Protein AF-M2RSI8-F1 (afdb_monomer_lite)

pLDDT: mean 80.88, std 13.34, range [48.19, 95.88]

Secondary structure (DSSP, 8-state):
----HHHHHHTT--S--HHHHHHHHS---------HHHHTTT--HHHHHHHHHHHHHHHHHHHHHHHHHHHHHHHHHHHH------S---HHHHHHHHHHHHHHHHHHHHHHHHHHHHHHHHHHHHHHHHHHHHHHHHHHHHHHHHHHHTTS-HHHHTTSPTTHHHHHHHHHHHHHHHHHSHHHHHHHHHHHHH-

Organism: NCBI:txid885311

Structure (mmCIF, N/CA/C/O backbone):
data_AF-M2RSI8-F1
#
_entry.id   AF-M2RSI8-F1
#
loop_
_atom_site.group_PDB
_atom_site.id
_atom_site.type_symbol
_atom_site.label_atom_id
_atom_site.label_alt_id
_atom_site.label_comp_id
_atom_site.label_asym_id
_atom_site.label_entity_id
_atom_site.label_seq_id
_atom_site.pdbx_PDB_ins_code
_atom_site.Cartn_x
_atom_site.Cartn_y
_atom_site.Cartn_z
_atom_site.occupancy
_atom_site.B_iso_or_equiv
_atom_site.auth_seq_id
_atom_site.auth_comp_id
_atom_site.auth_asym_id
_atom_site.auth_atom_id
_atom_site.pdbx_PDB_model_num
ATOM 1 N N . MET A 1 1 ? -4.719 25.697 71.611 1.00 48.19 1 MET A N 1
ATOM 2 C CA . MET A 1 1 ? -4.643 25.737 70.139 1.00 48.19 1 MET A CA 1
ATOM 3 C C . MET A 1 1 ? -5.811 24.912 69.646 1.00 48.19 1 MET A C 1
ATOM 5 O O . MET A 1 1 ? -5.763 23.695 69.742 1.00 48.19 1 MET A O 1
ATOM 9 N N . LEU A 1 2 ? -6.920 25.586 69.342 1.00 49.78 2 LEU A N 1
ATOM 10 C CA . LEU A 1 2 ? -8.143 24.957 68.850 1.00 49.78 2 LEU A CA 1
ATOM 11 C C . LEU A 1 2 ? -7.839 24.487 67.427 1.00 49.78 2 LEU A C 1
ATOM 13 O O . LEU A 1 2 ? -7.579 25.324 66.573 1.00 49.78 2 LEU A O 1
ATOM 17 N N . SER A 1 3 ? -7.764 23.174 67.211 1.00 59.78 3 SER A N 1
ATOM 18 C CA . SER A 1 3 ? -7.724 22.608 65.864 1.00 59.78 3 SER A CA 1
ATOM 19 C C . SER A 1 3 ? -9.008 23.021 65.156 1.00 59.78 3 SER A C 1
ATOM 21 O O . SER A 1 3 ? -10.098 22.728 65.659 1.00 59.78 3 SER A O 1
ATOM 23 N N . ASP A 1 4 ? -8.877 23.739 64.045 1.00 62.59 4 ASP A N 1
ATOM 24 C CA . ASP A 1 4 ? -10.021 24.220 63.288 1.00 62.59 4 ASP A CA 1
ATOM 25 C C . ASP A 1 4 ? -10.911 23.029 62.888 1.00 62.59 4 ASP A C 1
ATOM 27 O O . ASP A 1 4 ? -10.408 22.003 62.418 1.00 62.59 4 ASP A O 1
ATOM 31 N N . PRO A 1 5 ? -12.243 23.119 63.062 1.00 61.31 5 PRO A N 1
ATOM 32 C CA . PRO A 1 5 ? -13.160 22.018 62.759 1.00 61.31 5 PRO A CA 1
ATOM 33 C C . PRO A 1 5 ? -13.141 21.602 61.276 1.00 61.31 5 PRO A C 1
ATOM 35 O O . PRO A 1 5 ? -13.665 20.545 60.936 1.00 61.31 5 PRO A O 1
ATOM 38 N N . VAL A 1 6 ? -12.514 22.400 60.406 1.00 62.16 6 VAL A N 1
ATOM 39 C CA . VAL A 1 6 ? -12.340 22.138 58.971 1.00 62.16 6 VAL A CA 1
ATOM 40 C C . VAL A 1 6 ? -11.388 20.961 58.720 1.00 62.16 6 VAL A C 1
ATOM 42 O O . VAL A 1 6 ? -11.680 20.106 57.887 1.00 62.16 6 VAL A O 1
ATOM 45 N N . ASP A 1 7 ? -10.305 20.837 59.492 1.00 58.91 7 ASP A N 1
ATOM 46 C CA . ASP A 1 7 ? -9.288 19.800 59.260 1.00 58.91 7 ASP A CA 1
ATOM 47 C C . ASP A 1 7 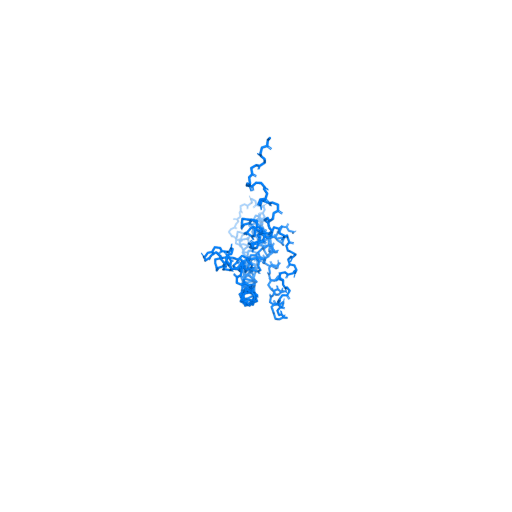? -9.763 18.400 59.658 1.00 58.91 7 ASP A C 1
ATOM 49 O O . ASP A 1 7 ? -9.326 17.401 59.090 1.00 58.91 7 ASP A O 1
ATOM 53 N N . THR A 1 8 ? -10.714 18.312 60.593 1.00 60.38 8 THR A N 1
ATOM 54 C CA . THR A 1 8 ? -11.302 17.027 61.006 1.00 60.38 8 THR A CA 1
ATOM 55 C C . THR A 1 8 ? -12.212 16.445 59.917 1.00 60.38 8 THR A C 1
ATOM 57 O O . THR A 1 8 ? -12.328 15.226 59.804 1.00 60.38 8 THR A O 1
ATOM 60 N N . PHE A 1 9 ? -12.814 17.289 59.070 1.00 59.69 9 PHE A N 1
ATOM 61 C CA . PHE A 1 9 ? -13.648 16.845 57.947 1.00 59.69 9 PHE A CA 1
ATOM 62 C C . PHE A 1 9 ? -12.829 16.283 56.775 1.00 59.69 9 PHE A C 1
ATOM 64 O O . PHE A 1 9 ? -13.294 15.362 56.106 1.00 59.69 9 PHE A O 1
ATOM 71 N N . ASN A 1 10 ? -11.595 16.753 56.566 1.00 60.22 10 ASN A N 1
ATOM 72 C CA . ASN A 1 10 ? -10.728 16.267 55.483 1.00 60.22 10 ASN A CA 1
ATOM 73 C C . ASN A 1 10 ? -10.276 14.807 55.677 1.00 60.22 10 ASN A C 1
ATOM 75 O O . ASN A 1 10 ? -10.077 14.090 54.702 1.00 60.22 10 ASN A O 1
ATOM 79 N N . ILE A 1 11 ? -10.179 14.332 56.923 1.00 60.88 11 ILE A N 1
ATOM 80 C CA . ILE A 1 11 ? -9.786 12.948 57.260 1.00 60.88 11 ILE A CA 1
ATOM 81 C C . ILE A 1 11 ? -10.898 11.933 56.925 1.00 60.88 11 ILE A C 1
ATOM 83 O O . ILE A 1 11 ? -10.629 10.746 56.749 1.00 60.88 11 ILE A O 1
ATOM 87 N N . PHE A 1 12 ? -12.148 12.401 56.826 1.00 59.25 12 PHE A N 1
ATOM 88 C CA . PHE A 1 12 ? -13.321 11.607 56.441 1.00 59.25 12 PHE A CA 1
ATOM 89 C C . PHE A 1 12 ? -13.757 11.841 54.990 1.00 59.25 12 PHE A C 1
ATOM 91 O O . PHE A 1 12 ? -14.767 11.276 54.561 1.00 59.25 12 PHE A O 1
ATOM 98 N N . ASN A 1 13 ? -13.016 12.641 54.216 1.00 59.22 13 ASN A N 1
ATOM 99 C CA . ASN A 1 13 ? -13.319 12.852 52.808 1.00 59.22 13 ASN A CA 1
ATOM 100 C C . ASN A 1 13 ? -12.862 11.633 51.987 1.00 59.22 13 ASN A C 1
ATOM 102 O O . ASN A 1 13 ? -11.781 11.599 51.413 1.00 59.22 13 ASN A O 1
ATOM 106 N N . VAL A 1 14 ? -13.696 10.588 51.984 1.00 63.88 14 VAL A N 1
ATOM 107 C CA . VAL A 1 14 ? -13.529 9.369 51.166 1.00 63.88 14 VAL A CA 1
ATOM 108 C C . VAL A 1 14 ? -13.970 9.617 49.712 1.00 63.88 14 VAL A C 1
ATOM 110 O O . VAL A 1 14 ? -13.838 8.744 48.857 1.00 63.88 14 VAL A O 1
ATOM 113 N N . THR A 1 15 ? -14.498 10.809 49.417 1.00 66.06 15 THR A N 1
ATOM 114 C CA . THR A 1 15 ? -14.857 11.241 48.066 1.00 66.06 15 THR A CA 1
ATOM 115 C C . THR A 1 15 ? -13.579 11.665 47.343 1.00 66.06 15 THR A C 1
ATOM 117 O O . THR A 1 15 ? -12.954 12.633 47.775 1.00 66.06 15 THR A O 1
ATOM 120 N N . PRO A 1 16 ? -13.161 10.966 46.273 1.00 65.25 16 PRO A N 1
ATOM 121 C CA . PRO A 1 16 ? -12.035 11.413 45.463 1.00 65.25 16 PRO A CA 1
ATOM 122 C C . PRO A 1 16 ? -12.341 12.798 44.888 1.00 65.25 16 PRO A C 1
ATOM 124 O O . PRO A 1 16 ? -13.495 13.060 44.527 1.00 65.25 16 PRO A O 1
ATOM 127 N N . ASP A 1 17 ? -11.331 13.663 44.787 1.00 74.12 17 ASP A N 1
ATOM 128 C CA . ASP A 1 17 ? -11.517 14.986 44.195 1.00 74.12 17 ASP A CA 1
ATOM 129 C C . ASP A 1 17 ? -12.060 14.846 42.758 1.00 74.12 17 ASP A C 1
ATOM 131 O O . ASP A 1 17 ? -11.560 14.026 41.973 1.00 74.12 17 ASP A O 1
ATOM 135 N N . PRO A 1 18 ? -13.090 15.623 42.377 1.00 67.81 18 PRO A N 1
ATOM 136 C CA . PRO A 1 18 ? -13.726 15.508 41.065 1.00 67.81 18 PRO A CA 1
ATOM 137 C C . PRO A 1 18 ? -12.741 15.748 39.907 1.00 67.81 18 PRO A C 1
ATOM 139 O O . PRO A 1 18 ? -12.887 15.147 38.839 1.00 67.81 18 PRO A O 1
ATOM 142 N N . ASP A 1 19 ? -11.695 16.543 40.139 1.00 70.62 19 ASP A N 1
ATOM 143 C CA . ASP A 1 19 ? -10.638 16.821 39.163 1.00 70.62 19 ASP A CA 1
ATOM 144 C C . ASP A 1 19 ? -9.701 15.615 38.924 1.00 70.62 19 ASP A C 1
ATOM 146 O O . ASP A 1 19 ? -9.277 15.377 37.786 1.00 70.62 19 ASP A O 1
ATOM 150 N N . GLU A 1 20 ? -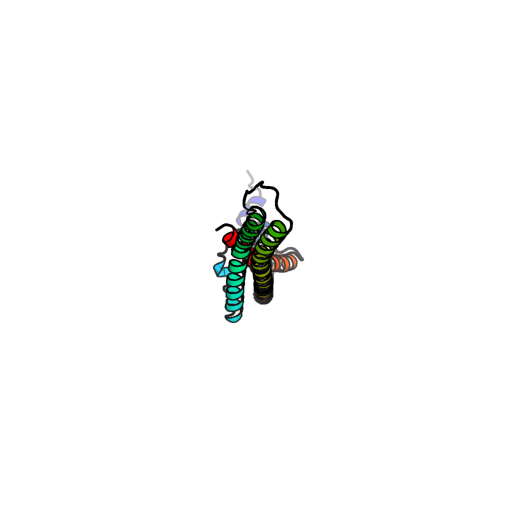9.434 14.791 39.947 1.00 69.94 20 GLU A N 1
ATOM 151 C CA . GLU A 1 20 ? -8.653 13.547 39.809 1.00 69.94 20 GLU A CA 1
ATOM 152 C C . GLU A 1 20 ? -9.442 12.457 39.064 1.00 69.94 20 GLU A C 1
ATOM 154 O O . GLU A 1 20 ? -8.896 11.706 38.249 1.00 69.94 20 GLU A O 1
ATOM 159 N N . LEU A 1 21 ? -10.756 12.378 39.300 1.00 64.75 21 LEU A N 1
ATOM 160 C CA . LEU A 1 21 ? -11.643 11.459 38.576 1.00 64.75 21 LEU A CA 1
ATOM 161 C C . LEU A 1 21 ? -11.771 11.841 37.094 1.00 64.75 21 LEU A C 1
ATOM 163 O O . LEU A 1 21 ? -11.777 10.960 36.230 1.00 64.75 21 LEU A O 1
ATOM 167 N N . SER A 1 22 ? -11.805 13.144 36.810 1.00 63.25 22 SER A N 1
ATOM 168 C CA . SER A 1 22 ? -11.784 13.717 35.459 1.00 63.25 22 SER A CA 1
ATOM 169 C C . SER A 1 22 ? -10.533 13.323 34.680 1.00 63.25 22 SER A C 1
ATOM 171 O O . SER A 1 22 ? -10.627 12.899 33.530 1.00 63.25 22 SER A O 1
ATOM 173 N N . THR A 1 23 ? -9.357 13.374 35.302 1.00 64.50 23 THR A N 1
ATOM 174 C CA . THR A 1 23 ? -8.105 13.000 34.628 1.00 64.50 23 THR A CA 1
ATOM 175 C C . THR A 1 23 ? -7.984 11.495 34.401 1.00 64.50 23 THR A C 1
ATOM 177 O O . THR A 1 23 ? -7.521 11.084 33.341 1.00 64.50 23 THR A O 1
ATOM 180 N N . LYS A 1 24 ? -8.441 10.661 35.343 1.00 64.88 24 LYS A N 1
ATOM 181 C CA . LYS A 1 24 ? -8.347 9.194 35.240 1.00 64.88 24 LYS A CA 1
ATOM 182 C C . LYS A 1 24 ? -9.286 8.579 34.195 1.00 64.88 24 LYS A C 1
ATOM 184 O O . LYS A 1 24 ? -8.953 7.544 33.618 1.00 64.88 24 LYS A O 1
ATOM 189 N N . ASN A 1 25 ? -10.463 9.173 33.989 1.00 67.19 25 ASN A N 1
ATOM 190 C CA . ASN A 1 25 ? -11.506 8.611 33.123 1.00 67.19 25 ASN A CA 1
ATOM 191 C C . ASN A 1 25 ? -11.558 9.229 31.721 1.00 67.19 25 ASN A C 1
ATOM 193 O O . ASN A 1 25 ? -12.222 8.667 30.850 1.00 67.19 25 ASN A O 1
ATOM 197 N N . LYS A 1 26 ? -10.842 10.331 31.466 1.00 65.94 26 LYS A N 1
ATOM 198 C CA . LYS A 1 26 ? -10.669 10.857 30.107 1.00 65.94 26 LYS A CA 1
ATOM 199 C C . LYS A 1 26 ? -9.951 9.844 29.217 1.00 65.94 26 LYS A C 1
ATOM 201 O O . LYS A 1 26 ? -9.053 9.122 29.654 1.00 65.94 26 LYS A O 1
ATOM 206 N N . LEU A 1 27 ? -10.316 9.815 27.935 1.00 65.50 27 LEU A N 1
ATOM 207 C CA . LEU A 1 27 ? -9.516 9.137 26.915 1.00 65.50 27 LEU A CA 1
ATOM 208 C C . LEU A 1 27 ? -8.104 9.731 26.874 1.00 65.50 27 LEU A C 1
ATOM 210 O O . LEU A 1 27 ? -7.878 10.766 26.246 1.00 65.50 27 LEU A O 1
ATOM 214 N N . HIS A 1 28 ? -7.151 9.048 27.505 1.00 62.81 28 HIS A N 1
ATOM 215 C CA . HIS A 1 28 ? -5.739 9.354 27.336 1.00 62.81 28 HIS A CA 1
ATOM 216 C C . HIS A 1 28 ? -5.360 9.220 25.859 1.00 62.81 28 HIS A C 1
ATOM 218 O O . HIS A 1 28 ? -5.618 8.186 25.235 1.00 62.81 28 HIS A O 1
ATOM 224 N N . ASP A 1 29 ? -4.698 10.242 25.315 1.00 62.66 29 ASP A N 1
ATOM 225 C CA . ASP A 1 29 ? -3.875 10.071 24.125 1.00 62.66 29 ASP A CA 1
ATOM 226 C C . ASP A 1 29 ? -2.782 9.065 24.470 1.00 62.66 29 ASP A C 1
ATOM 228 O O . ASP A 1 29 ? -1.778 9.377 25.107 1.00 62.66 29 ASP A O 1
ATOM 232 N N . THR A 1 30 ? -3.012 7.800 24.126 1.00 57.88 30 THR A N 1
ATOM 233 C CA . THR A 1 30 ? -1.971 6.787 24.221 1.00 57.88 30 THR A CA 1
ATOM 234 C C . THR A 1 30 ? -0.888 7.145 23.213 1.00 57.88 30 THR A C 1
ATOM 236 O O . THR A 1 30 ? -1.010 6.811 22.035 1.00 57.88 30 THR A O 1
ATOM 239 N N . GLU A 1 31 ? 0.187 7.780 23.681 1.00 57.50 31 GLU A N 1
ATOM 240 C CA . GLU A 1 31 ? 1.466 7.942 22.972 1.00 57.50 31 GLU A CA 1
ATOM 241 C C . GLU A 1 31 ? 2.196 6.586 22.835 1.00 57.50 31 GLU A C 1
ATOM 243 O O . GLU A 1 31 ? 3.353 6.407 23.208 1.00 57.50 31 GLU A O 1
ATOM 248 N N . GLY A 1 32 ? 1.487 5.567 22.350 1.00 62.34 32 GLY A N 1
ATOM 249 C CA . GLY A 1 32 ? 1.991 4.212 22.190 1.00 62.34 32 GLY A CA 1
ATOM 250 C C . GLY A 1 32 ? 2.247 3.892 20.725 1.00 62.34 32 GLY A C 1
ATOM 251 O O . GLY A 1 32 ? 1.328 3.914 19.908 1.00 62.34 32 GLY A O 1
ATOM 252 N N . ASN A 1 33 ? 3.478 3.505 20.390 1.00 65.62 33 ASN A N 1
ATOM 253 C CA . ASN A 1 33 ? 3.787 2.978 19.064 1.00 65.62 33 ASN A CA 1
ATOM 254 C C . ASN A 1 33 ? 3.074 1.636 18.850 1.00 65.62 33 ASN A C 1
ATOM 256 O O . ASN A 1 33 ? 3.399 0.621 19.472 1.00 65.62 33 ASN A O 1
ATOM 260 N N . VAL A 1 34 ? 2.111 1.6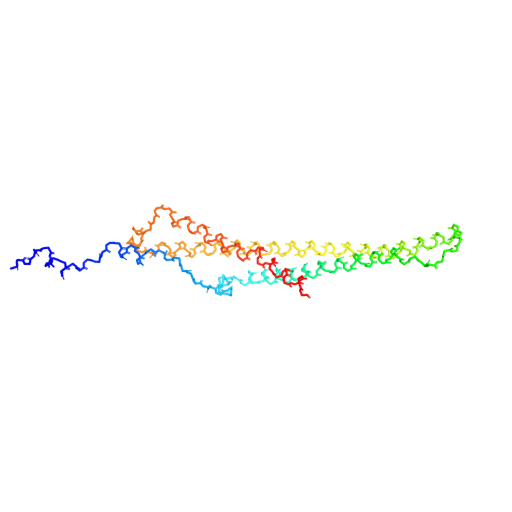13 17.932 1.00 72.31 34 VAL A N 1
ATOM 261 C CA . VAL A 1 34 ? 1.468 0.377 17.480 1.00 72.31 34 VAL A CA 1
ATOM 262 C C . VAL A 1 34 ? 2.271 -0.206 16.323 1.00 72.31 34 VAL A C 1
ATOM 264 O O . VAL A 1 34 ? 2.623 0.488 15.374 1.00 72.31 34 VAL A O 1
ATOM 267 N N . SER A 1 35 ? 2.560 -1.506 16.381 1.00 76.19 35 SER A N 1
ATOM 268 C CA . SER A 1 35 ? 3.215 -2.194 15.264 1.00 76.19 35 SER A CA 1
ATOM 269 C C . SER A 1 35 ? 2.338 -2.130 14.009 1.00 76.19 35 SER A C 1
ATOM 271 O O . SER A 1 35 ? 1.154 -2.465 14.066 1.00 76.19 35 SER A O 1
ATOM 273 N N . VAL A 1 36 ? 2.942 -1.791 12.867 1.00 73.44 36 VAL A N 1
ATOM 274 C CA . VAL A 1 36 ? 2.290 -1.740 11.543 1.00 73.44 36 VAL A CA 1
ATOM 275 C C . VAL A 1 36 ? 1.599 -3.066 11.194 1.00 73.44 36 VAL A C 1
ATOM 277 O O . VAL A 1 36 ? 0.560 -3.083 10.546 1.00 73.44 36 VAL A O 1
ATOM 280 N N . ILE A 1 37 ? 2.106 -4.193 11.697 1.00 72.31 37 ILE A N 1
ATOM 281 C CA . ILE A 1 37 ? 1.521 -5.521 11.464 1.00 72.31 37 ILE A CA 1
ATOM 282 C C . ILE A 1 37 ? 0.179 -5.670 12.196 1.00 72.31 37 ILE A C 1
ATOM 284 O O . ILE A 1 37 ? -0.759 -6.271 11.677 1.00 72.31 37 ILE A O 1
ATOM 288 N N . LYS A 1 38 ? 0.045 -5.076 13.391 1.00 75.94 38 LYS A N 1
ATOM 289 C CA . LYS A 1 38 ? -1.225 -5.073 14.137 1.00 75.94 38 LYS A CA 1
ATOM 290 C C . LYS A 1 38 ? -2.289 -4.217 13.448 1.00 75.94 38 LYS A C 1
ATOM 292 O O . LYS A 1 38 ? -3.473 -4.448 13.679 1.00 75.94 38 LYS A O 1
ATOM 297 N N . LEU A 1 39 ? -1.878 -3.287 12.587 1.00 73.12 39 LEU A N 1
ATOM 298 C CA . LEU A 1 39 ? -2.767 -2.447 11.791 1.00 73.12 39 LEU A CA 1
ATOM 299 C C . LEU A 1 39 ? -3.622 -3.289 10.822 1.00 73.12 39 LEU A C 1
ATOM 301 O O . LEU A 1 39 ? -4.795 -2.984 10.643 1.00 73.12 39 LEU A O 1
ATOM 305 N N . PHE A 1 40 ? -3.076 -4.396 10.300 1.00 72.94 40 PHE A N 1
ATOM 306 C CA . PHE A 1 40 ? -3.755 -5.335 9.391 1.00 72.94 40 PHE A CA 1
ATOM 307 C C . PHE A 1 40 ? -4.451 -6.508 10.103 1.00 72.94 40 PHE A C 1
ATOM 309 O O . PHE A 1 40 ? -4.951 -7.424 9.455 1.00 72.94 40 PHE A O 1
ATOM 316 N N . LYS A 1 41 ? -4.524 -6.509 11.443 1.00 72.94 41 LYS A N 1
ATOM 317 C CA . LYS A 1 41 ? -5.119 -7.617 12.219 1.00 72.94 41 LYS A CA 1
ATOM 318 C C . LYS A 1 41 ? -6.583 -7.897 11.851 1.00 72.94 41 LYS A C 1
ATOM 320 O O . LYS A 1 41 ? -7.052 -9.018 12.027 1.00 72.94 41 LYS A O 1
ATOM 325 N N . TYR A 1 42 ? -7.301 -6.879 11.387 1.00 70.12 42 TYR A N 1
ATOM 326 C CA . TYR A 1 42 ? -8.712 -6.979 11.030 1.00 70.12 42 TYR A CA 1
ATOM 327 C C . TYR A 1 42 ? -8.948 -7.284 9.553 1.00 70.12 42 TYR A C 1
ATOM 329 O O . TYR A 1 42 ? -10.109 -7.303 9.159 1.00 70.12 42 TYR A O 1
ATOM 337 N N . SER A 1 43 ? -7.904 -7.553 8.766 1.00 77.94 43 SER A N 1
ATOM 338 C CA . SER A 1 43 ? -8.039 -7.686 7.319 1.00 77.94 43 SER A CA 1
ATOM 339 C C . SER A 1 43 ? -8.555 -9.049 6.874 1.00 77.94 43 SER A C 1
ATOM 341 O O . SER A 1 43 ? -8.126 -10.085 7.385 1.00 77.94 43 SER A O 1
ATOM 343 N N . ASP A 1 44 ? -9.499 -9.055 5.924 1.00 83.75 44 ASP A N 1
ATOM 344 C CA . ASP A 1 44 ? -9.951 -10.298 5.296 1.00 83.75 44 ASP A CA 1
ATOM 345 C C . ASP A 1 44 ? -8.858 -10.863 4.374 1.00 83.75 44 ASP A C 1
ATOM 347 O O . ASP A 1 44 ? -7.969 -10.156 3.900 1.00 83.75 44 ASP A O 1
ATOM 351 N N . TRP A 1 45 ? -8.963 -12.148 4.030 1.00 83.25 45 TRP A N 1
ATOM 352 C CA . TRP A 1 45 ? -8.047 -12.788 3.078 1.00 83.25 45 TRP A CA 1
ATOM 353 C C . TRP A 1 45 ? -8.025 -12.085 1.706 1.00 83.25 45 TRP A C 1
ATOM 355 O O . TRP A 1 45 ? -6.976 -11.995 1.074 1.00 83.25 45 TRP A O 1
ATOM 365 N N . ILE A 1 46 ? -9.168 -11.541 1.271 1.00 87.88 46 ILE A N 1
ATOM 366 C CA . ILE A 1 46 ? -9.291 -10.746 0.041 1.00 87.88 46 ILE A CA 1
ATOM 367 C C . ILE A 1 46 ? -8.474 -9.460 0.175 1.00 87.88 46 ILE A C 1
ATOM 369 O O . ILE A 1 46 ? -7.704 -9.123 -0.718 1.00 87.88 46 ILE A O 1
ATOM 373 N N . ASP A 1 47 ? -8.598 -8.770 1.306 1.00 90.00 47 ASP A N 1
ATOM 374 C CA . ASP A 1 47 ? -7.902 -7.507 1.550 1.00 90.00 47 ASP A CA 1
ATOM 375 C C . ASP A 1 47 ? -6.385 -7.723 1.585 1.00 90.00 47 ASP A C 1
ATOM 377 O O . ASP A 1 47 ? -5.641 -6.964 0.968 1.00 90.00 47 ASP A O 1
ATOM 381 N N . MET A 1 48 ? -5.928 -8.838 2.160 1.00 87.88 48 MET A N 1
ATOM 382 C CA . MET A 1 48 ? -4.521 -9.245 2.109 1.00 87.88 48 MET A CA 1
ATOM 383 C C . MET A 1 48 ? -4.020 -9.496 0.680 1.00 87.88 48 MET A C 1
ATOM 385 O O . MET A 1 48 ? -2.908 -9.085 0.347 1.00 87.88 48 MET A O 1
ATOM 389 N N . ILE A 1 49 ? -4.822 -10.118 -0.191 1.00 92.31 49 ILE A N 1
ATOM 390 C CA . ILE A 1 49 ? -4.456 -10.295 -1.607 1.00 92.31 49 ILE A CA 1
ATOM 391 C C . ILE A 1 49 ? -4.347 -8.938 -2.307 1.00 92.31 49 ILE A C 1
ATOM 393 O O . ILE A 1 49 ? -3.371 -8.697 -3.018 1.00 92.31 49 ILE A O 1
ATOM 397 N N . LEU A 1 50 ? -5.306 -8.034 -2.089 1.00 92.12 50 LEU A N 1
ATOM 398 C CA . LEU A 1 50 ? -5.253 -6.685 -2.653 1.00 92.12 50 LEU A CA 1
ATOM 399 C C . LEU A 1 50 ? -4.008 -5.920 -2.174 1.00 92.12 50 LEU A C 1
ATOM 401 O O . LEU A 1 50 ? -3.335 -5.274 -2.985 1.00 92.12 50 LEU A O 1
ATOM 405 N N . VAL A 1 51 ? -3.647 -6.027 -0.893 1.00 92.50 51 VAL A N 1
ATOM 406 C CA . VAL A 1 51 ? -2.418 -5.423 -0.355 1.00 92.50 51 VAL A CA 1
ATOM 407 C C . VAL A 1 51 ? -1.182 -5.999 -1.042 1.00 92.50 51 VAL A C 1
ATOM 409 O O . VAL A 1 51 ? -0.335 -5.229 -1.490 1.00 92.50 51 VAL A O 1
ATOM 412 N N . LEU A 1 52 ? -1.088 -7.323 -1.200 1.00 93.12 52 LEU A N 1
ATOM 413 C CA . LEU A 1 52 ? 0.042 -7.962 -1.884 1.00 93.12 52 LEU A CA 1
ATOM 414 C C . LEU A 1 52 ? 0.172 -7.506 -3.342 1.00 93.12 52 LEU A C 1
ATOM 416 O O . LEU A 1 52 ? 1.260 -7.120 -3.770 1.00 93.12 52 LEU A O 1
ATOM 420 N N . VAL A 1 53 ? -0.934 -7.482 -4.092 1.00 94.62 53 VAL A N 1
ATOM 421 C CA . VAL A 1 53 ? -0.958 -6.982 -5.477 1.00 94.62 53 VAL A CA 1
ATOM 422 C C . VAL A 1 53 ? -0.529 -5.514 -5.533 1.00 94.62 53 VAL A C 1
ATOM 424 O O . VAL A 1 53 ? 0.254 -5.126 -6.405 1.00 94.62 53 VAL A O 1
ATOM 427 N N . GLY A 1 54 ? -0.995 -4.701 -4.582 1.00 94.75 54 GLY A N 1
ATOM 428 C CA . GLY A 1 54 ? -0.624 -3.295 -4.463 1.00 94.75 54 GLY A CA 1
ATOM 429 C C . GLY A 1 54 ? 0.867 -3.100 -4.182 1.00 94.75 54 GLY A C 1
ATOM 430 O O . GLY A 1 54 ? 1.498 -2.264 -4.825 1.00 94.75 54 GLY A O 1
ATOM 431 N N . LEU A 1 55 ? 1.446 -3.899 -3.282 1.00 94.19 55 LEU A N 1
ATOM 432 C CA . LEU A 1 55 ? 2.868 -3.852 -2.934 1.00 94.19 55 LEU A CA 1
ATOM 433 C C . LEU A 1 55 ? 3.763 -4.267 -4.103 1.00 94.19 55 LEU A C 1
ATOM 435 O O . LEU A 1 55 ? 4.693 -3.536 -4.437 1.00 94.19 55 LEU A O 1
ATOM 439 N N . ILE A 1 56 ? 3.453 -5.378 -4.775 1.00 94.88 56 ILE A N 1
ATOM 440 C CA . ILE A 1 56 ? 4.200 -5.831 -5.961 1.00 94.88 56 ILE A CA 1
ATOM 441 C C . ILE A 1 56 ? 4.149 -4.762 -7.059 1.00 94.88 56 ILE A C 1
ATOM 443 O O . ILE A 1 56 ? 5.179 -4.404 -7.633 1.00 94.88 56 ILE A O 1
ATOM 447 N N . SER A 1 57 ? 2.962 -4.195 -7.303 1.00 94.31 57 SER A N 1
ATOM 448 C CA . SER A 1 57 ? 2.785 -3.113 -8.278 1.00 94.31 57 SER A CA 1
ATOM 449 C C . SER A 1 57 ? 3.589 -1.863 -7.903 1.00 94.31 57 SER A C 1
ATOM 451 O O . SER A 1 57 ? 4.136 -1.181 -8.767 1.00 94.31 57 SER A O 1
ATOM 453 N N . SER A 1 58 ? 3.693 -1.574 -6.605 1.00 94.62 58 SER A N 1
ATOM 454 C CA . SER A 1 58 ? 4.450 -0.443 -6.078 1.00 94.62 58 SER A CA 1
ATOM 455 C C . SER A 1 58 ? 5.954 -0.574 -6.263 1.00 94.62 58 SER A C 1
ATOM 457 O O . SER A 1 58 ? 6.600 0.389 -6.672 1.00 94.62 58 SER A O 1
ATOM 459 N N . LEU A 1 59 ? 6.502 -1.759 -5.994 1.00 94.88 59 LEU A N 1
ATOM 460 C CA . LEU A 1 59 ? 7.919 -2.049 -6.208 1.00 94.88 59 LEU A CA 1
ATOM 461 C C . LEU A 1 59 ? 8.266 -1.954 -7.697 1.00 94.88 59 LEU A C 1
ATOM 463 O O . LEU A 1 59 ? 9.194 -1.245 -8.075 1.00 94.88 59 LEU A O 1
ATOM 467 N N . GLY A 1 60 ? 7.453 -2.569 -8.563 1.00 92.62 60 GLY A N 1
ATOM 468 C CA . GLY A 1 60 ? 7.662 -2.487 -10.009 1.00 92.62 60 GLY A CA 1
ATOM 469 C C . GLY A 1 60 ? 7.615 -1.050 -10.545 1.00 92.62 60 GLY A C 1
ATOM 470 O O . GLY A 1 60 ? 8.394 -0.695 -11.425 1.00 92.62 60 GLY A O 1
ATOM 471 N N . ASN A 1 61 ? 6.747 -0.193 -9.992 1.00 93.94 61 ASN A N 1
ATOM 472 C CA . ASN A 1 61 ? 6.695 1.220 -10.373 1.00 93.94 61 ASN A CA 1
ATOM 473 C C . ASN A 1 61 ? 7.891 2.029 -9.834 1.00 93.94 61 ASN A C 1
ATOM 475 O O . ASN A 1 61 ? 8.295 2.998 -10.468 1.00 93.94 61 ASN A O 1
ATOM 479 N N . GLY A 1 62 ? 8.467 1.629 -8.694 1.00 93.69 62 GLY A N 1
ATOM 480 C CA . GLY A 1 62 ? 9.667 2.246 -8.121 1.00 93.69 62 GLY A CA 1
ATOM 481 C C . GLY A 1 62 ? 10.894 2.062 -9.011 1.00 93.69 62 GLY A C 1
ATOM 482 O O . GLY A 1 62 ? 11.512 3.050 -9.396 1.00 93.69 62 GLY A O 1
ATOM 483 N N . VAL A 1 63 ? 11.169 0.821 -9.433 1.00 93.12 63 VAL A N 1
ATOM 484 C CA . VAL A 1 63 ? 12.290 0.481 -10.341 1.00 93.12 63 VAL A CA 1
ATOM 485 C C . VAL A 1 63 ? 12.121 1.095 -11.736 1.00 93.12 63 VAL A C 1
ATOM 487 O O . VAL A 1 63 ? 13.092 1.360 -12.444 1.00 93.12 63 VAL A O 1
ATOM 490 N N . MET A 1 64 ? 10.882 1.363 -12.147 1.00 90.88 64 MET A N 1
ATOM 491 C CA . MET A 1 64 ? 10.594 1.961 -13.448 1.00 90.88 64 MET A CA 1
ATOM 492 C C . MET A 1 64 ? 11.219 3.354 -13.625 1.00 90.88 64 MET A C 1
ATOM 494 O O . MET A 1 64 ? 11.646 3.699 -14.725 1.00 90.88 64 MET A O 1
ATOM 498 N N . GLN A 1 65 ? 11.275 4.158 -12.558 1.00 88.94 65 GLN A N 1
ATOM 499 C CA . GLN A 1 65 ? 11.786 5.534 -12.600 1.00 88.94 65 GLN A CA 1
ATOM 500 C C . GLN A 1 65 ? 13.274 5.611 -13.009 1.00 88.94 65 GLN A C 1
ATOM 502 O O . GLN A 1 65 ? 13.573 6.280 -14.003 1.00 88.94 65 GLN A O 1
ATOM 507 N N . PRO A 1 66 ? 14.219 4.913 -12.343 1.00 92.25 66 PRO A N 1
ATOM 508 C CA . PRO A 1 66 ? 15.619 4.895 -12.772 1.00 92.25 66 PRO A CA 1
ATOM 509 C C . PRO A 1 66 ? 15.810 4.219 -14.137 1.00 92.25 66 PRO A C 1
ATOM 511 O O . PRO A 1 66 ? 16.653 4.646 -14.925 1.00 92.25 66 PRO A O 1
ATOM 514 N N . LEU A 1 67 ? 14.998 3.212 -14.473 1.00 90.44 67 LEU A N 1
ATOM 515 C CA . LEU A 1 67 ? 15.070 2.555 -15.778 1.00 90.44 67 LEU A CA 1
ATOM 516 C C . LEU A 1 67 ? 14.729 3.511 -16.932 1.00 90.44 67 LEU A C 1
ATOM 518 O O . LEU A 1 67 ? 15.395 3.495 -17.967 1.00 90.44 67 LEU A O 1
ATOM 522 N N . MET A 1 68 ? 13.735 4.384 -16.746 1.00 88.00 68 MET A N 1
ATOM 523 C CA . MET A 1 68 ? 13.419 5.433 -17.721 1.00 88.00 68 MET A CA 1
ATOM 524 C C . MET A 1 68 ? 14.570 6.424 -17.901 1.00 88.00 68 MET A C 1
ATOM 526 O O . MET A 1 68 ? 14.833 6.858 -19.023 1.00 88.00 68 MET A O 1
ATOM 530 N N . MET A 1 69 ? 15.289 6.745 -16.824 1.00 91.25 69 MET A N 1
ATOM 531 C CA . MET A 1 69 ? 16.478 7.594 -16.894 1.00 91.25 69 MET A CA 1
ATOM 532 C C . MET A 1 69 ? 17.608 6.937 -17.704 1.00 91.25 69 MET A C 1
ATOM 534 O O . MET A 1 69 ? 18.238 7.617 -18.512 1.00 91.25 69 MET A O 1
ATOM 538 N N . LEU A 1 70 ? 17.818 5.622 -17.571 1.00 90.19 70 LEU A N 1
ATOM 539 C CA . LEU A 1 70 ? 18.789 4.880 -18.390 1.00 90.19 70 LEU A CA 1
ATOM 540 C C . LEU A 1 70 ? 18.413 4.872 -19.876 1.00 90.19 70 LEU A C 1
ATOM 542 O O . LEU A 1 70 ? 19.262 5.149 -20.718 1.00 90.19 70 LEU A O 1
ATOM 546 N N . LEU A 1 71 ? 17.137 4.636 -20.203 1.00 88.19 71 LEU A N 1
ATOM 547 C CA . LEU A 1 71 ? 16.661 4.684 -21.591 1.00 88.19 71 LEU A CA 1
ATOM 548 C C . LEU A 1 71 ? 16.840 6.072 -22.213 1.00 88.19 71 LEU A C 1
ATOM 550 O O . LEU A 1 71 ? 17.131 6.181 -23.402 1.00 88.19 71 LEU A O 1
ATOM 554 N N . MET A 1 72 ? 16.674 7.135 -21.421 1.00 85.88 72 MET A N 1
ATOM 555 C CA . MET A 1 72 ? 16.990 8.489 -21.875 1.00 85.88 72 MET A CA 1
ATOM 556 C C . MET A 1 72 ? 18.488 8.677 -22.127 1.00 85.88 72 MET A C 1
ATOM 558 O O . MET A 1 72 ? 18.860 9.310 -23.112 1.00 85.88 72 MET A O 1
ATOM 562 N N . GLY A 1 73 ? 19.347 8.087 -21.294 1.00 88.06 73 GLY A N 1
ATOM 563 C CA . GLY A 1 73 ? 20.790 8.043 -21.537 1.00 88.06 73 GLY A CA 1
ATOM 564 C C . GLY A 1 73 ? 21.136 7.358 -22.861 1.00 88.06 73 GLY A C 1
ATOM 565 O O . GLY A 1 73 ? 21.878 7.919 -23.665 1.00 88.06 73 GLY A O 1
ATOM 566 N N . ASP A 1 74 ? 20.538 6.196 -23.135 1.00 86.00 74 ASP A N 1
ATOM 567 C CA . ASP A 1 74 ? 20.713 5.474 -24.402 1.00 86.00 74 ASP A CA 1
ATOM 568 C C . ASP A 1 74 ? 20.221 6.293 -25.601 1.00 86.00 74 ASP A C 1
ATOM 570 O O . ASP A 1 74 ? 20.873 6.322 -26.649 1.00 86.00 74 ASP A O 1
ATOM 574 N N . LEU A 1 75 ? 19.096 7.001 -25.441 1.00 84.31 75 LEU A N 1
ATOM 575 C CA . LEU A 1 75 ? 18.570 7.890 -26.471 1.00 84.31 75 LEU A CA 1
ATOM 576 C C . LEU A 1 75 ? 19.574 9.004 -26.793 1.00 84.31 75 LEU A C 1
ATOM 578 O O . LEU A 1 75 ? 19.903 9.202 -27.958 1.00 84.31 75 LEU A O 1
ATOM 582 N N . VAL A 1 76 ? 20.112 9.686 -25.780 1.00 85.94 76 VAL A N 1
ATOM 583 C CA . VAL A 1 76 ? 21.131 10.733 -25.960 1.00 85.94 76 VAL A CA 1
ATOM 584 C C . VAL A 1 76 ? 22.401 10.167 -26.603 1.00 85.94 76 VAL A C 1
ATOM 586 O O . VAL A 1 76 ? 22.919 10.753 -27.553 1.00 85.94 76 VAL A O 1
ATOM 589 N N . ASN A 1 77 ? 22.867 8.996 -26.164 1.00 83.06 77 ASN A N 1
ATOM 590 C CA . ASN A 1 77 ? 24.047 8.346 -26.737 1.00 83.06 77 ASN A CA 1
ATOM 591 C C . ASN A 1 77 ? 23.863 8.006 -28.223 1.00 83.06 77 ASN A C 1
ATOM 593 O O . ASN A 1 77 ? 24.810 8.146 -28.994 1.00 83.06 77 ASN A O 1
ATOM 597 N N . SER A 1 78 ? 22.650 7.631 -28.648 1.00 77.81 78 SER A N 1
ATOM 598 C CA . SER A 1 78 ? 22.348 7.363 -30.063 1.00 77.81 78 SER A CA 1
ATOM 599 C C . SER A 1 78 ? 22.455 8.602 -30.963 1.00 77.81 78 SER A C 1
ATOM 601 O O . SER A 1 78 ? 22.724 8.462 -32.152 1.00 77.81 78 SER A O 1
ATOM 603 N N . TYR A 1 79 ? 22.311 9.807 -30.399 1.00 72.50 79 TYR A N 1
ATOM 604 C CA . TYR A 1 79 ? 22.550 11.066 -31.110 1.00 72.50 79 TYR A CA 1
ATOM 605 C C . TYR A 1 79 ? 24.032 11.462 -31.130 1.00 72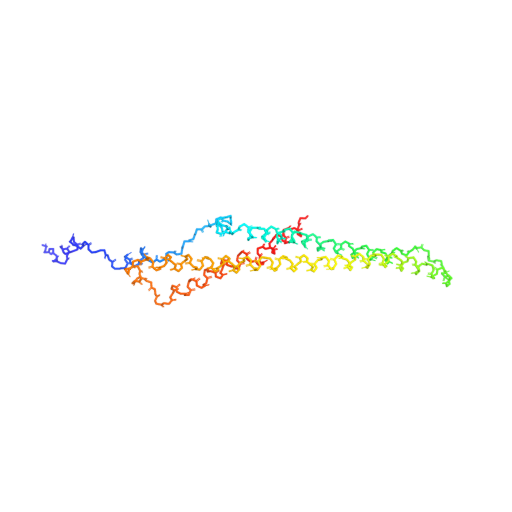.50 79 TYR A C 1
ATOM 607 O O . TYR A 1 79 ? 24.499 12.046 -32.106 1.00 72.50 79 TYR A O 1
ATOM 615 N N . ILE A 1 80 ? 24.777 11.154 -30.061 1.00 72.81 80 ILE A N 1
ATOM 616 C CA . ILE A 1 80 ? 26.202 11.505 -29.930 1.00 72.81 80 ILE A CA 1
ATOM 617 C C . ILE A 1 80 ? 27.090 10.566 -30.759 1.00 72.81 80 ILE A C 1
ATOM 619 O O . ILE A 1 80 ? 28.137 10.993 -31.242 1.00 72.81 80 ILE A O 1
ATOM 623 N N . TYR A 1 81 ? 26.672 9.315 -30.979 1.00 60.28 81 TYR A N 1
ATOM 624 C CA . TYR A 1 81 ? 27.369 8.349 -31.837 1.00 60.28 81 TYR A CA 1
ATOM 625 C C . TYR A 1 81 ? 27.151 8.648 -33.333 1.00 60.28 81 TYR A C 1
ATOM 627 O O . TYR A 1 81 ? 26.693 7.812 -34.106 1.00 60.28 81 TYR A O 1
ATOM 635 N N . THR A 1 82 ? 27.487 9.866 -33.753 1.00 59.16 82 THR A N 1
ATOM 636 C CA . THR A 1 82 ? 27.797 10.163 -35.153 1.00 59.16 82 THR A CA 1
ATOM 637 C C . THR A 1 82 ? 29.287 9.859 -35.336 1.00 59.16 82 THR A C 1
ATOM 639 O O . THR A 1 82 ? 30.095 10.447 -34.613 1.00 59.16 82 THR A O 1
ATOM 642 N N . PRO A 1 83 ? 29.688 8.922 -36.218 1.00 53.22 83 PRO A N 1
ATOM 643 C CA . PRO A 1 83 ? 31.095 8.624 -36.453 1.00 53.22 83 PRO A CA 1
ATOM 644 C C . PRO A 1 83 ? 31.841 9.909 -36.806 1.00 53.22 83 PRO A C 1
ATOM 646 O O . PRO A 1 83 ? 31.440 10.639 -37.711 1.00 53.22 83 PRO A O 1
ATOM 649 N N . GLY A 1 84 ? 32.898 10.193 -36.049 1.00 54.50 84 GLY A N 1
ATOM 650 C CA . GLY A 1 84 ? 33.774 11.334 -36.260 1.00 54.50 84 GLY A CA 1
ATOM 651 C C . GLY A 1 84 ? 34.606 11.168 -37.521 1.00 54.50 84 GLY A C 1
ATOM 652 O O . GLY A 1 84 ? 35.790 10.872 -37.425 1.00 54.50 84 GLY A O 1
ATOM 653 N N . ASP A 1 85 ? 33.997 11.405 -38.675 1.00 50.53 85 ASP A N 1
ATOM 654 C CA . ASP A 1 85 ? 34.732 11.743 -39.881 1.00 50.53 85 ASP A CA 1
ATOM 655 C C . ASP A 1 85 ? 34.254 13.111 -40.355 1.00 50.53 85 ASP A C 1
ATOM 657 O O . ASP A 1 85 ? 33.240 13.285 -41.023 1.00 50.53 85 ASP A O 1
ATOM 661 N N . ASN A 1 86 ? 35.024 14.122 -39.957 1.00 51.91 86 ASN A N 1
ATOM 662 C CA . ASN A 1 86 ? 34.902 15.508 -40.401 1.00 51.91 86 ASN A CA 1
ATOM 663 C C . ASN A 1 86 ? 35.384 15.652 -41.860 1.00 51.91 86 ASN A C 1
ATOM 665 O O . ASN A 1 86 ? 36.007 16.649 -42.228 1.00 51.91 86 ASN A O 1
ATOM 669 N N . THR A 1 87 ? 35.176 14.626 -42.679 1.00 54.28 87 THR A N 1
ATOM 670 C CA . THR A 1 87 ? 35.497 14.602 -44.096 1.00 54.28 87 THR A CA 1
ATOM 671 C C . THR A 1 87 ? 34.209 14.938 -44.823 1.00 54.28 87 THR A C 1
ATOM 673 O O . THR A 1 87 ? 33.191 14.297 -44.612 1.00 54.28 87 THR A O 1
ATOM 676 N N . ILE A 1 88 ? 34.246 16.036 -45.581 1.00 56.81 88 ILE A N 1
ATOM 677 C CA . ILE A 1 88 ? 33.178 16.597 -46.423 1.00 56.81 88 ILE A CA 1
ATOM 678 C C . ILE A 1 88 ? 32.157 15.509 -46.807 1.00 56.81 88 ILE A C 1
ATOM 680 O O . ILE A 1 88 ? 32.420 14.695 -47.690 1.00 56.81 88 ILE A O 1
ATOM 684 N N . ILE A 1 89 ? 31.041 15.454 -46.071 1.00 57.03 89 ILE A N 1
ATOM 685 C CA . ILE A 1 89 ? 30.066 14.367 -46.172 1.00 57.03 89 ILE A CA 1
ATOM 686 C C . ILE A 1 89 ? 29.217 14.640 -47.409 1.00 57.03 89 ILE A C 1
ATOM 688 O O . ILE A 1 89 ? 28.407 15.567 -47.427 1.00 57.03 89 ILE A O 1
ATOM 692 N N . ASP A 1 90 ? 29.445 13.840 -48.445 1.00 59.88 90 ASP A N 1
ATOM 693 C CA . ASP A 1 90 ? 28.586 13.759 -49.620 1.00 59.88 90 ASP A CA 1
ATOM 694 C C . ASP A 1 90 ? 27.139 13.457 -49.184 1.00 59.88 90 ASP A C 1
ATOM 696 O O . ASP A 1 90 ? 26.914 12.754 -48.192 1.00 59.88 90 ASP A O 1
ATOM 700 N N . GLU A 1 91 ? 26.144 13.993 -49.894 1.00 61.88 91 GLU A N 1
ATOM 701 C CA . GLU A 1 91 ? 24.721 13.921 -49.504 1.00 61.88 91 GLU A CA 1
ATOM 702 C C . GLU A 1 91 ? 24.255 12.468 -49.243 1.00 61.88 91 GLU A C 1
ATOM 704 O O . GLU A 1 91 ? 23.443 12.211 -48.350 1.00 61.88 91 GLU A O 1
ATOM 709 N N . GLU A 1 92 ? 24.865 11.503 -49.935 1.00 58.25 92 GLU A N 1
ATOM 710 C CA . GLU A 1 92 ? 24.634 10.061 -49.806 1.00 58.25 92 GLU A CA 1
ATOM 711 C C . GLU A 1 92 ? 25.111 9.468 -48.461 1.00 58.25 92 GLU A C 1
ATOM 713 O O . GLU A 1 92 ? 24.399 8.679 -47.833 1.00 58.25 92 GLU A O 1
ATOM 718 N N . VAL A 1 93 ? 26.273 9.891 -47.952 1.00 59.75 93 VAL A N 1
ATOM 719 C CA . VAL A 1 93 ? 26.799 9.439 -46.648 1.00 59.75 93 VAL A CA 1
ATOM 720 C C . VAL A 1 93 ? 25.986 10.055 -45.506 1.00 59.75 93 VAL A C 1
ATOM 722 O O . VAL A 1 93 ? 25.719 9.399 -44.496 1.00 59.75 93 VAL A O 1
ATOM 725 N N . ASN A 1 94 ? 25.507 11.286 -45.697 1.00 62.44 94 ASN A N 1
ATOM 726 C CA . ASN A 1 94 ? 24.633 11.962 -44.743 1.00 62.44 94 ASN A CA 1
ATOM 727 C C . ASN A 1 94 ? 23.289 11.224 -44.609 1.00 62.44 94 ASN A C 1
ATOM 729 O O . ASN A 1 94 ? 22.791 11.023 -43.501 1.00 62.44 94 ASN A O 1
ATOM 733 N N . HIS A 1 95 ? 22.736 10.736 -45.724 1.00 63.38 95 HIS A N 1
ATOM 734 C CA . HIS A 1 95 ? 21.532 9.903 -45.727 1.00 63.38 95 HIS A CA 1
ATOM 735 C C . HIS A 1 95 ? 21.717 8.585 -44.960 1.00 63.38 95 HIS A C 1
ATOM 737 O O . HIS A 1 95 ? 20.855 8.227 -44.156 1.00 63.38 95 HIS A O 1
ATOM 743 N N . MET A 1 96 ? 22.851 7.902 -45.132 1.00 61.50 96 MET A N 1
ATOM 744 C CA . MET A 1 96 ? 23.122 6.621 -44.468 1.00 61.50 96 MET A CA 1
ATOM 745 C C . MET A 1 96 ? 23.313 6.767 -42.946 1.00 61.50 96 MET A C 1
ATOM 747 O O . MET A 1 96 ? 22.792 5.962 -42.169 1.00 61.50 96 MET A O 1
ATOM 751 N N . ILE A 1 97 ? 23.992 7.830 -42.497 1.00 63.12 97 ILE A N 1
ATOM 752 C CA . ILE A 1 97 ? 24.141 8.161 -41.068 1.00 63.12 97 ILE A CA 1
ATOM 753 C C . ILE A 1 97 ? 22.776 8.496 -40.456 1.00 63.12 97 ILE A C 1
ATOM 755 O O . ILE A 1 97 ? 22.422 7.990 -39.388 1.00 63.12 97 ILE A O 1
ATOM 759 N N . VAL A 1 98 ? 21.976 9.307 -41.151 1.00 67.25 98 VAL A N 1
ATOM 760 C CA . VAL A 1 98 ? 20.630 9.682 -40.705 1.00 67.25 98 VAL A CA 1
ATOM 761 C C . VAL A 1 98 ? 19.712 8.458 -40.614 1.00 67.25 98 VAL A C 1
ATOM 763 O O . VAL A 1 98 ? 18.913 8.374 -39.682 1.00 67.25 98 VAL A O 1
ATOM 766 N N . GLU A 1 99 ? 19.814 7.493 -41.528 1.00 67.56 99 GLU A N 1
ATOM 767 C CA . GLU A 1 99 ? 19.042 6.245 -41.471 1.00 67.56 99 GLU A CA 1
ATOM 768 C C . GLU A 1 99 ? 19.460 5.334 -40.305 1.00 67.56 99 GLU A C 1
ATOM 770 O O . GLU A 1 99 ? 18.589 4.847 -39.578 1.00 67.56 99 GLU A O 1
ATOM 775 N N . GLY A 1 100 ? 20.762 5.180 -40.043 1.00 65.94 100 GLY A N 1
ATOM 776 C CA . GLY A 1 100 ? 21.261 4.391 -38.907 1.00 65.94 100 GLY A CA 1
ATOM 777 C C . GLY A 1 100 ? 20.880 4.974 -37.538 1.00 65.94 100 GLY A C 1
ATOM 778 O O . GLY A 1 100 ? 20.486 4.241 -36.619 1.00 65.94 100 GLY A O 1
ATOM 779 N N . VAL A 1 101 ? 20.918 6.305 -37.406 1.00 69.88 101 VAL A N 1
ATOM 780 C CA . VAL A 1 101 ? 20.448 7.013 -36.202 1.00 69.88 101 VAL A CA 1
ATOM 781 C C . VAL A 1 101 ? 18.931 6.871 -36.055 1.00 69.88 101 VAL A C 1
ATOM 783 O O . VAL A 1 101 ? 18.450 6.555 -34.966 1.00 69.88 101 VAL A O 1
ATOM 786 N N . LYS A 1 102 ? 18.161 7.019 -37.144 1.00 73.56 102 LYS A N 1
ATOM 787 C CA . LYS A 1 102 ? 16.698 6.829 -37.132 1.00 73.56 102 LYS A CA 1
ATOM 788 C C . LYS A 1 102 ? 16.299 5.437 -36.645 1.00 73.56 102 LYS A C 1
ATOM 790 O O . LYS A 1 102 ? 15.379 5.329 -35.834 1.00 73.56 102 LYS A O 1
ATOM 795 N N . GLU A 1 103 ? 16.972 4.380 -37.100 1.00 76.81 103 GLU A N 1
ATOM 796 C CA . GLU A 1 103 ? 16.644 3.011 -36.687 1.00 76.81 103 GLU A CA 1
ATOM 797 C C . GLU A 1 103 ? 16.931 2.777 -35.194 1.00 76.81 103 GLU A C 1
ATOM 799 O O . GLU A 1 103 ? 16.116 2.185 -34.476 1.00 76.81 103 GLU A O 1
ATOM 804 N N . SER A 1 104 ? 18.064 3.289 -34.708 1.00 75.81 104 SER A N 1
ATOM 805 C CA . SER A 1 104 ? 18.475 3.180 -33.304 1.00 75.81 104 SER A CA 1
ATOM 806 C C . SER A 1 104 ? 17.529 3.945 -32.374 1.00 75.81 104 SER A C 1
ATOM 808 O O . SER A 1 104 ? 17.049 3.392 -31.381 1.00 75.81 104 SER A O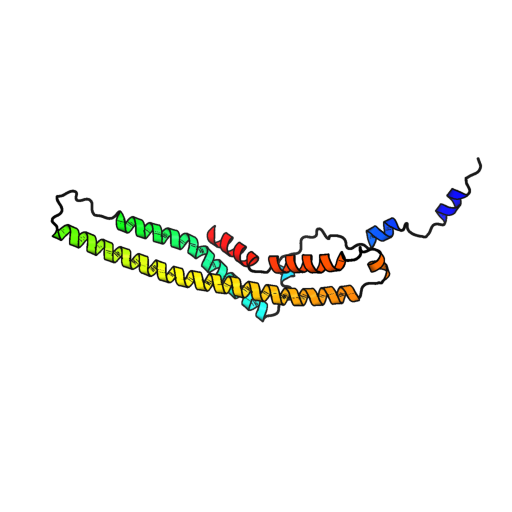 1
ATOM 810 N N . VAL A 1 105 ? 17.172 5.177 -32.745 1.00 82.50 105 VAL A N 1
ATOM 811 C CA . VAL A 1 105 ? 16.210 6.015 -32.016 1.00 82.50 105 VAL A CA 1
ATOM 812 C C . VAL A 1 105 ? 14.829 5.362 -31.986 1.00 82.50 105 VAL A C 1
ATOM 814 O O . VAL A 1 105 ? 14.220 5.269 -30.920 1.00 82.50 105 VAL A O 1
ATOM 817 N N . ASN A 1 106 ? 14.339 4.842 -33.117 1.00 86.25 106 ASN A N 1
ATOM 818 C CA . ASN A 1 106 ? 13.021 4.208 -33.179 1.00 86.25 106 ASN A CA 1
ATOM 819 C C . ASN A 1 106 ? 12.917 3.006 -32.222 1.00 86.25 106 ASN A C 1
ATOM 821 O O . ASN A 1 106 ? 11.920 2.854 -31.515 1.00 86.25 106 ASN A O 1
ATOM 825 N N . LYS A 1 107 ? 13.974 2.186 -32.116 1.00 85.19 107 LYS A N 1
ATOM 826 C CA . LYS A 1 107 ? 14.022 1.062 -31.162 1.00 85.19 107 LYS A CA 1
ATOM 827 C C . LYS A 1 107 ? 13.946 1.529 -29.704 1.00 85.19 107 LYS A C 1
ATOM 829 O O . LYS A 1 107 ? 13.257 0.892 -28.905 1.00 85.19 107 LYS A O 1
ATOM 834 N N . VAL A 1 108 ? 14.628 2.618 -29.342 1.00 85.75 108 VAL A N 1
ATOM 835 C CA . VAL A 1 108 ? 14.599 3.172 -27.974 1.00 85.75 108 VAL A CA 1
ATOM 836 C C . VAL A 1 108 ? 13.235 3.791 -27.655 1.00 85.75 108 VAL A C 1
ATOM 838 O O . VAL A 1 108 ? 12.670 3.514 -26.597 1.00 85.75 108 VAL A O 1
ATOM 841 N N . VAL A 1 109 ? 12.653 4.545 -28.590 1.00 88.31 109 VAL A N 1
ATOM 842 C CA . VAL A 1 109 ? 11.333 5.176 -28.424 1.00 88.31 109 VAL A CA 1
ATOM 843 C C . VAL A 1 109 ? 10.234 4.129 -28.233 1.00 88.31 109 VAL A C 1
ATOM 845 O O . VAL A 1 109 ? 9.418 4.255 -27.320 1.00 88.31 109 VAL A O 1
ATOM 848 N N . VAL A 1 110 ? 10.233 3.048 -29.021 1.00 89.62 110 VAL A N 1
ATOM 849 C CA . VAL A 1 110 ? 9.260 1.955 -28.852 1.00 89.62 110 VAL A CA 1
ATOM 850 C C . VAL A 1 110 ? 9.373 1.321 -27.460 1.00 89.62 110 VAL A C 1
ATOM 852 O O . VAL A 1 110 ? 8.353 1.086 -26.810 1.00 89.62 110 VAL A O 1
ATOM 855 N N . LYS A 1 111 ? 10.595 1.105 -26.948 1.00 88.94 111 LYS A N 1
ATOM 856 C CA . LYS A 1 111 ? 10.800 0.613 -25.573 1.00 88.94 111 LYS A CA 1
ATOM 857 C C . LYS A 1 111 ? 10.216 1.577 -24.536 1.00 88.94 111 LYS A C 1
ATOM 859 O O . LYS A 1 111 ? 9.505 1.124 -23.641 1.00 88.94 111 LYS A O 1
ATOM 864 N N . MET A 1 112 ? 10.449 2.885 -24.672 1.00 89.06 112 MET A N 1
ATOM 865 C CA . MET A 1 112 ? 9.889 3.897 -23.764 1.00 89.06 112 MET A CA 1
ATOM 866 C C . MET A 1 112 ? 8.358 3.864 -23.725 1.00 89.06 112 MET A C 1
ATOM 868 O O . MET A 1 112 ? 7.773 3.949 -22.646 1.00 89.06 112 MET A O 1
ATOM 872 N N . VAL A 1 113 ? 7.697 3.679 -24.872 1.00 92.31 113 VAL A N 1
ATOM 873 C CA . VAL A 1 113 ? 6.231 3.566 -24.930 1.00 92.31 113 VAL A CA 1
ATOM 874 C C . VAL A 1 113 ? 5.741 2.341 -24.154 1.00 92.31 113 VAL A C 1
ATOM 876 O O . VAL A 1 113 ? 4.831 2.469 -23.333 1.00 92.31 113 VAL A O 1
ATOM 879 N N . TYR A 1 114 ? 6.366 1.173 -24.341 1.00 92.12 114 TYR A N 1
ATOM 880 C CA . TYR A 1 114 ? 6.004 -0.036 -23.592 1.00 92.12 114 TYR A CA 1
ATOM 881 C C . TYR A 1 114 ? 6.169 0.148 -22.081 1.00 92.12 114 TYR A C 1
ATOM 883 O O . TYR A 1 114 ? 5.245 -0.148 -21.322 1.00 92.12 114 TYR A O 1
ATOM 891 N N . PHE A 1 115 ? 7.304 0.690 -21.636 1.00 91.56 115 PHE A N 1
ATOM 892 C CA . PHE A 1 115 ? 7.528 0.973 -20.219 1.00 91.56 115 PHE A CA 1
ATOM 893 C C . PHE A 1 115 ? 6.543 2.015 -19.670 1.00 91.56 115 PHE A C 1
ATOM 895 O O . PHE A 1 115 ? 6.065 1.865 -18.546 1.00 91.56 115 PHE A O 1
ATOM 902 N N . GLY A 1 116 ? 6.160 3.015 -20.470 1.00 91.75 116 GLY A N 1
ATOM 903 C CA . GLY A 1 116 ? 5.145 4.006 -20.117 1.00 91.75 116 GLY A CA 1
ATOM 904 C C . GLY A 1 116 ? 3.786 3.363 -19.834 1.00 91.75 116 GLY A C 1
ATOM 905 O O . GLY A 1 116 ? 3.220 3.563 -18.757 1.00 91.75 116 GLY A O 1
ATOM 906 N N . VAL A 1 117 ? 3.302 2.515 -20.745 1.00 94.75 117 VAL A N 1
ATOM 907 C CA . VAL A 1 117 ? 2.029 1.791 -20.578 1.00 94.75 117 VAL A CA 1
ATOM 908 C C . VAL A 1 117 ? 2.073 0.872 -19.356 1.00 94.75 117 VAL A C 1
ATOM 910 O O . VAL A 1 117 ? 1.149 0.885 -18.543 1.00 94.75 117 VAL A O 1
ATOM 913 N N . ILE A 1 118 ? 3.166 0.123 -19.180 1.00 93.81 118 ILE A N 1
ATOM 914 C CA . ILE A 1 118 ? 3.369 -0.746 -18.014 1.00 93.81 118 ILE A CA 1
ATOM 915 C C . ILE A 1 118 ? 3.317 0.091 -16.728 1.00 93.81 118 ILE A C 1
ATOM 917 O O . ILE A 1 118 ? 2.553 -0.218 -15.816 1.00 93.81 118 ILE A O 1
ATOM 921 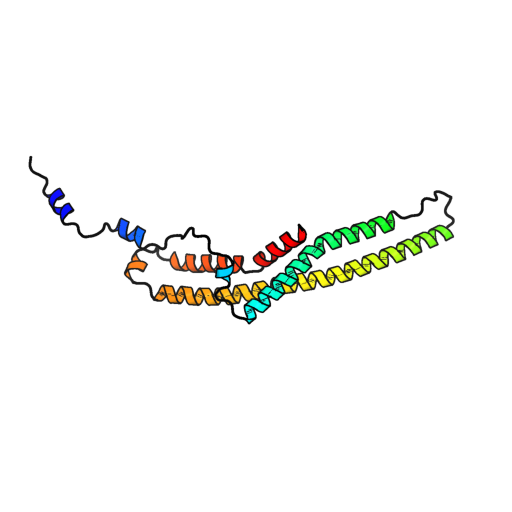N N . SER A 1 119 ? 4.047 1.206 -16.666 1.00 93.19 119 SER A N 1
ATOM 922 C CA . SER A 1 119 ? 4.074 2.079 -15.489 1.00 93.19 119 SER A CA 1
ATOM 923 C C . SER A 1 119 ? 2.696 2.646 -15.132 1.00 93.19 119 SER A C 1
ATOM 925 O O . SER A 1 119 ? 2.338 2.696 -13.953 1.00 93.19 119 SER A O 1
ATOM 927 N N . MET A 1 120 ? 1.888 2.999 -16.135 1.00 94.44 120 MET A N 1
ATOM 928 C CA . MET A 1 120 ? 0.522 3.475 -15.938 1.00 94.44 120 MET A CA 1
ATOM 929 C C . MET A 1 120 ? -0.348 2.388 -15.299 1.00 94.44 120 MET A C 1
ATOM 931 O O . MET A 1 120 ? -1.032 2.652 -14.308 1.00 94.44 120 MET A O 1
ATOM 935 N N . VAL A 1 121 ? -0.271 1.156 -15.811 1.00 95.88 121 VAL A N 1
ATOM 936 C CA . VAL A 1 121 ? -1.033 0.016 -15.282 1.00 95.88 121 VAL A CA 1
ATOM 937 C C . VAL A 1 121 ? -0.616 -0.312 -13.847 1.00 95.88 121 VAL A C 1
ATOM 939 O O . VAL A 1 121 ? -1.486 -0.433 -12.984 1.00 95.88 121 VAL A O 1
ATOM 942 N N . LEU A 1 122 ? 0.687 -0.393 -13.546 1.00 94.56 122 LEU A N 1
ATOM 943 C CA . LEU A 1 122 ? 1.150 -0.665 -12.177 1.00 94.56 122 LEU A CA 1
ATOM 944 C C . LEU A 1 122 ? 0.749 0.451 -11.202 1.00 94.56 122 LEU A C 1
ATOM 946 O O . LEU A 1 122 ? 0.311 0.163 -10.089 1.00 94.56 122 LEU A O 1
ATOM 950 N N . SER A 1 123 ? 0.874 1.723 -11.597 1.00 94.19 123 SER A N 1
ATOM 951 C CA . SER A 1 123 ? 0.511 2.851 -10.728 1.00 94.19 123 SER A CA 1
ATOM 952 C C . SER A 1 123 ? -0.991 2.878 -10.430 1.00 94.19 123 SER A C 1
ATOM 954 O O . SER A 1 123 ? -1.401 3.110 -9.285 1.00 94.19 123 SER A O 1
ATOM 956 N N . PHE A 1 124 ? -1.813 2.572 -11.440 1.00 95.06 124 PHE A N 1
ATOM 957 C CA . PHE A 1 124 ? -3.256 2.447 -11.283 1.00 95.06 124 PHE A CA 1
ATOM 958 C C . PHE A 1 124 ? -3.620 1.288 -10.352 1.00 95.06 124 PHE A C 1
ATOM 960 O O . PHE A 1 124 ? -4.329 1.507 -9.370 1.00 95.06 124 PHE A O 1
ATOM 967 N N . LEU A 1 125 ? -3.082 0.086 -10.593 1.00 94.44 125 LEU A N 1
ATOM 968 C CA . LEU A 1 125 ? -3.326 -1.092 -9.753 1.00 94.44 125 LEU A CA 1
ATOM 969 C C . LEU A 1 125 ? -2.906 -0.853 -8.301 1.00 94.44 125 LEU A C 1
ATOM 971 O O . LEU A 1 125 ? -3.682 -1.135 -7.390 1.00 94.44 125 LEU A O 1
ATOM 975 N N . ARG A 1 126 ? -1.723 -0.269 -8.074 1.00 94.50 126 ARG A N 1
ATOM 976 C CA . ARG A 1 126 ? -1.243 0.108 -6.737 1.00 94.50 126 ARG A CA 1
ATOM 977 C C . ARG A 1 126 ? -2.235 1.026 -6.025 1.00 94.50 126 ARG A C 1
ATOM 979 O O . ARG A 1 126 ? -2.644 0.737 -4.902 1.00 94.50 126 ARG A O 1
ATOM 986 N N . THR A 1 127 ? -2.598 2.138 -6.665 1.00 94.31 127 THR A N 1
ATOM 987 C CA . THR A 1 127 ? -3.443 3.175 -6.054 1.00 94.31 127 THR A CA 1
ATOM 988 C C . THR A 1 127 ? -4.849 2.654 -5.799 1.00 94.31 127 THR A C 1
ATOM 990 O O . THR A 1 127 ? -5.370 2.816 -4.699 1.00 94.31 127 THR A O 1
ATOM 993 N N . PHE A 1 128 ? -5.441 1.987 -6.789 1.00 94.94 128 PHE A N 1
ATOM 994 C CA . PHE A 1 128 ? -6.781 1.428 -6.693 1.00 94.94 128 PHE A CA 1
ATOM 995 C C . PHE A 1 128 ? -6.865 0.357 -5.604 1.00 94.94 128 PHE A C 1
ATOM 997 O O . PHE A 1 128 ? -7.731 0.431 -4.735 1.00 94.94 128 PHE A O 1
ATOM 1004 N N . SER A 1 129 ? -5.931 -0.598 -5.602 1.00 93.62 129 SER A N 1
ATOM 1005 C CA . SER A 1 129 ? -5.958 -1.725 -4.670 1.00 93.62 129 SER A CA 1
ATOM 1006 C C . SER A 1 129 ? -5.849 -1.269 -3.211 1.00 93.62 129 SER A C 1
ATOM 1008 O O . SER A 1 129 ? -6.688 -1.617 -2.379 1.00 93.62 129 SER A O 1
ATOM 1010 N N . LEU A 1 130 ? -4.871 -0.407 -2.907 1.00 93.69 130 LEU A N 1
ATOM 1011 C CA . LEU A 1 130 ? -4.670 0.111 -1.550 1.00 93.69 130 LEU A CA 1
ATOM 1012 C C . LEU A 1 130 ? -5.782 1.069 -1.108 1.00 93.69 130 LEU A C 1
ATOM 1014 O O . LEU A 1 130 ? -6.120 1.111 0.074 1.00 93.69 130 LEU A O 1
ATOM 1018 N N . PHE A 1 131 ? -6.378 1.820 -2.039 1.00 94.69 131 PHE A N 1
ATOM 1019 C CA . PHE A 1 131 ? -7.525 2.672 -1.732 1.00 94.69 131 PHE A CA 1
ATOM 1020 C C . PHE A 1 131 ? -8.758 1.849 -1.348 1.00 94.69 131 PHE A C 1
ATOM 1022 O O . PHE A 1 131 ? -9.417 2.149 -0.356 1.00 94.69 131 PHE A O 1
ATOM 1029 N N . VAL A 1 132 ? -9.066 0.787 -2.096 1.00 93.88 132 VAL A N 1
ATOM 1030 C CA . VAL A 1 132 ? -10.208 -0.085 -1.783 1.00 93.88 132 VAL A CA 1
ATOM 1031 C C . VAL A 1 132 ? -10.029 -0.740 -0.412 1.00 93.88 132 VAL A C 1
ATOM 1033 O O . VAL A 1 132 ? -10.967 -0.741 0.389 1.00 93.88 132 VAL A O 1
ATOM 1036 N N . VAL A 1 133 ? -8.827 -1.240 -0.113 1.00 92.81 133 VAL A N 1
ATOM 1037 C CA . VAL A 1 133 ? -8.517 -1.845 1.192 1.00 92.81 133 VAL A CA 1
ATOM 1038 C C . VAL A 1 133 ? -8.698 -0.837 2.326 1.00 92.81 133 VAL A C 1
ATOM 1040 O O . VAL A 1 133 ? -9.398 -1.137 3.292 1.00 92.81 133 VAL A O 1
ATOM 1043 N N . SER A 1 134 ? -8.162 0.384 2.207 1.00 92.38 134 SER A N 1
ATOM 1044 C CA . SER A 1 134 ? -8.280 1.377 3.284 1.00 92.38 134 SER A CA 1
ATOM 1045 C C . SER A 1 134 ? -9.730 1.777 3.575 1.00 92.38 134 SER A C 1
ATOM 1047 O O . SER A 1 134 ? -10.101 1.983 4.734 1.00 92.38 134 SER A O 1
ATOM 1049 N N . GLN A 1 135 ? -10.592 1.823 2.556 1.00 92.56 135 GLN A N 1
ATOM 1050 C CA . GLN A 1 135 ? -12.018 2.079 2.762 1.00 92.56 135 GLN A CA 1
ATOM 1051 C C . GLN A 1 135 ? -12.711 0.929 3.501 1.00 92.56 135 GLN A C 1
ATOM 1053 O O . GLN A 1 135 ? -13.450 1.172 4.461 1.00 92.56 135 GLN A O 1
ATOM 1058 N N . ARG A 1 136 ? -12.452 -0.323 3.102 1.00 91.62 136 ARG A N 1
ATOM 1059 C CA . ARG A 1 136 ? -13.056 -1.508 3.734 1.00 91.62 136 ARG A CA 1
ATOM 1060 C C . ARG A 1 136 ? -12.632 -1.655 5.194 1.00 91.62 136 ARG A C 1
ATOM 1062 O O . ARG A 1 136 ? -13.498 -1.795 6.063 1.00 91.62 136 ARG A O 1
ATOM 1069 N N . GLU A 1 137 ? -11.336 -1.539 5.467 1.00 89.88 137 GLU A N 1
ATOM 1070 C CA . GLU A 1 137 ? -10.796 -1.581 6.828 1.00 89.88 137 GLU A CA 1
ATOM 1071 C C . GLU A 1 137 ? -11.336 -0.432 7.679 1.00 89.88 137 GLU A C 1
ATOM 1073 O O . GLU A 1 137 ? -11.792 -0.647 8.802 1.00 89.88 137 GLU A O 1
ATOM 1078 N N . GLY A 1 138 ? -11.384 0.789 7.137 1.00 91.25 138 GLY A N 1
ATOM 1079 C CA . GLY A 1 138 ? -11.887 1.943 7.880 1.00 91.25 138 GLY A CA 1
ATOM 1080 C C . GLY A 1 138 ? -13.352 1.802 8.302 1.00 91.25 138 GLY A C 1
ATOM 1081 O O . GLY A 1 138 ? -13.696 2.136 9.435 1.00 91.25 138 GLY A O 1
ATOM 1082 N N . ILE A 1 139 ? -14.220 1.238 7.451 1.00 91.44 139 ILE A N 1
ATOM 1083 C CA . ILE A 1 139 ? -15.620 0.954 7.818 1.00 91.44 139 ILE A CA 1
ATOM 1084 C C . ILE A 1 139 ? -15.690 -0.100 8.930 1.00 91.44 139 ILE A C 1
ATOM 1086 O O . ILE A 1 139 ? -16.496 0.027 9.857 1.00 91.44 139 ILE A O 1
ATOM 1090 N N . ARG A 1 140 ? -14.854 -1.142 8.859 1.00 90.31 140 ARG A N 1
ATOM 1091 C CA . ARG A 1 140 ? -14.798 -2.206 9.869 1.00 90.31 140 ARG A CA 1
ATOM 1092 C C . ARG A 1 140 ? -14.336 -1.660 11.218 1.00 90.31 140 ARG A C 1
ATOM 1094 O O . ARG A 1 140 ? -15.037 -1.850 12.213 1.00 90.31 140 ARG A O 1
ATOM 1101 N N . VAL A 1 141 ? -13.232 -0.917 11.240 1.00 90.25 141 VAL A N 1
ATOM 1102 C CA . VAL A 1 141 ? -12.713 -0.253 12.443 1.00 90.25 141 VAL A CA 1
ATOM 1103 C C . VAL A 1 141 ? -13.746 0.717 13.010 1.00 90.25 141 VAL A C 1
ATOM 1105 O O . VAL A 1 141 ? -14.007 0.670 14.209 1.00 90.25 141 VAL A O 1
ATOM 1108 N N . ARG A 1 142 ? -14.431 1.506 12.168 1.00 91.56 142 ARG A N 1
ATOM 1109 C CA . ARG A 1 142 ? -15.519 2.396 12.608 1.00 91.56 142 ARG A CA 1
ATOM 1110 C C . ARG A 1 142 ? -16.623 1.648 13.351 1.00 91.56 142 ARG A C 1
ATOM 1112 O O . ARG A 1 142 ? -17.068 2.106 14.399 1.00 91.56 142 ARG A O 1
ATOM 1119 N N . ARG A 1 143 ? -17.064 0.497 12.831 1.00 91.62 143 ARG A N 1
ATOM 1120 C CA . ARG A 1 143 ? -18.103 -0.325 13.477 1.00 91.62 143 ARG A CA 1
ATOM 1121 C C . ARG A 1 143 ? -17.639 -0.876 14.821 1.00 91.62 143 ARG A C 1
ATOM 1123 O O . ARG A 1 143 ? -18.411 -0.841 15.775 1.00 91.62 143 ARG A O 1
ATOM 1130 N N . LEU A 1 144 ? -16.406 -1.382 14.902 1.00 90.25 144 LEU A N 1
ATOM 1131 C CA . LEU A 1 144 ? -15.852 -1.891 16.160 1.00 90.25 144 LEU A CA 1
ATOM 1132 C C . LEU A 1 144 ? -15.704 -0.769 17.188 1.00 90.25 144 LEU A C 1
ATOM 1134 O O . LEU A 1 144 ? -16.115 -0.951 18.329 1.00 90.25 144 LEU A O 1
ATOM 1138 N N . TYR A 1 145 ? -15.191 0.389 16.771 1.00 89.50 145 TYR A N 1
ATOM 1139 C CA . TYR A 1 145 ? -15.045 1.555 17.636 1.00 89.50 145 TYR A CA 1
ATOM 1140 C C . TYR A 1 145 ? -16.405 1.990 18.187 1.00 89.50 145 TYR A C 1
ATOM 1142 O O . TYR A 1 145 ? -16.573 2.079 19.397 1.00 89.50 145 TYR A O 1
ATOM 1150 N N . PHE A 1 146 ? -17.405 2.185 17.320 1.00 91.19 146 PHE A N 1
ATOM 1151 C CA . PHE A 1 146 ? -18.741 2.609 17.746 1.00 91.19 146 PHE A CA 1
ATOM 1152 C C . PHE A 1 146 ? -19.405 1.579 18.671 1.00 91.19 146 PHE A C 1
ATOM 1154 O O . PHE A 1 146 ? -20.047 1.938 19.652 1.00 91.19 146 PHE A O 1
ATOM 1161 N N . LYS A 1 147 ? -19.202 0.281 18.409 1.00 92.38 147 LYS A N 1
ATOM 1162 C CA . LYS A 1 147 ? -19.688 -0.797 19.279 1.00 92.38 147 LYS A CA 1
ATOM 1163 C C . LYS A 1 147 ? -19.034 -0.775 20.662 1.00 92.38 147 LYS A C 1
ATOM 1165 O O . LYS A 1 147 ? -19.727 -1.030 21.642 1.00 92.38 147 LYS A O 1
ATOM 1170 N N . SER A 1 148 ? -17.726 -0.532 20.738 1.00 88.44 148 SER A N 1
ATOM 1171 C CA . SER A 1 148 ? -17.019 -0.391 22.015 1.00 88.44 148 SER A CA 1
ATOM 1172 C C . SER A 1 148 ? -17.479 0.855 22.756 1.00 88.44 148 SER A C 1
ATOM 1174 O O . SER A 1 148 ? -17.716 0.787 23.954 1.00 88.44 148 SER A O 1
ATOM 1176 N N . LEU A 1 149 ? -17.696 1.951 22.029 1.00 88.50 149 LEU A N 1
ATOM 1177 C CA . LEU A 1 149 ? -18.148 3.199 22.612 1.00 88.50 149 LEU A CA 1
ATOM 1178 C C . LEU A 1 149 ? -19.507 3.043 23.302 1.00 88.50 149 LEU A C 1
ATOM 1180 O O . LEU A 1 149 ? -19.638 3.329 24.484 1.00 88.50 149 LEU A O 1
ATOM 1184 N N . LEU A 1 150 ? -20.496 2.463 22.618 1.00 89.44 150 LEU A N 1
ATOM 1185 C CA . LEU A 1 150 ? -21.832 2.225 23.182 1.00 89.44 150 LEU A CA 1
ATOM 1186 C C . LEU A 1 150 ? -21.856 1.307 24.422 1.00 89.44 150 LEU A C 1
ATOM 1188 O O . LEU A 1 150 ? -22.898 1.189 25.058 1.00 89.44 150 LEU A O 1
ATOM 1192 N N . ARG A 1 151 ? -20.755 0.616 24.741 1.00 89.44 151 ARG A N 1
ATOM 1193 C CA . ARG A 1 151 ? -20.629 -0.266 25.915 1.00 89.44 151 ARG A CA 1
ATOM 1194 C C . ARG A 1 151 ? -19.972 0.410 27.119 1.00 89.44 151 ARG A C 1
ATOM 1196 O O . ARG A 1 151 ? -19.804 -0.249 28.139 1.00 89.44 151 ARG A O 1
ATOM 1203 N N . GLN A 1 152 ? -19.572 1.666 26.978 1.00 88.06 152 GLN A N 1
ATOM 1204 C CA . GLN A 1 152 ? -18.912 2.438 28.018 1.00 88.06 152 GLN A CA 1
ATOM 1205 C C . GLN A 1 152 ? -19.932 2.947 29.055 1.00 88.06 152 GLN A C 1
ATOM 1207 O O . GLN A 1 152 ? -21.084 3.219 28.711 1.00 88.06 152 GLN A O 1
ATOM 1212 N N . ASP A 1 153 ? -19.515 3.080 30.315 1.00 87.19 153 ASP A N 1
ATOM 1213 C CA . ASP A 1 153 ? -20.390 3.512 31.412 1.00 87.19 153 ASP A CA 1
ATOM 1214 C C . ASP A 1 153 ? -20.773 4.998 31.313 1.00 87.19 153 ASP A C 1
ATOM 1216 O O . ASP A 1 153 ? -19.981 5.823 30.856 1.00 87.19 153 ASP A O 1
ATOM 1220 N N . ALA A 1 154 ? -21.963 5.365 31.809 1.00 83.19 154 ALA A N 1
ATOM 1221 C CA . ALA A 1 154 ? -22.452 6.753 31.814 1.00 83.19 154 ALA A CA 1
ATOM 1222 C C . ALA A 1 154 ? -21.467 7.723 32.492 1.00 83.19 154 ALA A C 1
ATOM 1224 O O . ALA A 1 154 ? -21.191 8.795 31.967 1.00 83.19 154 ALA A O 1
ATOM 1225 N N . THR A 1 155 ? -20.845 7.285 33.589 1.00 84.75 155 THR A N 1
ATOM 1226 C CA . THR A 1 155 ? -19.833 8.054 34.321 1.00 84.75 155 THR A CA 1
ATOM 1227 C C . THR A 1 155 ? -18.609 8.391 33.469 1.00 84.75 155 THR A C 1
ATOM 1229 O O . THR A 1 155 ? -18.014 9.436 33.669 1.00 84.75 155 THR A O 1
ATOM 1232 N N . TRP A 1 156 ? -18.227 7.556 32.497 1.00 83.50 156 TRP A N 1
ATOM 1233 C CA . TRP A 1 156 ? -17.122 7.870 31.585 1.00 83.50 156 TRP A CA 1
ATOM 1234 C C . TRP A 1 156 ? -17.493 8.985 30.600 1.00 83.50 156 TRP A C 1
ATOM 1236 O O . TRP A 1 156 ? -16.654 9.819 30.268 1.00 83.50 156 TRP A O 1
ATOM 1246 N N . TYR A 1 157 ? -18.756 9.028 30.165 1.00 83.69 157 TYR A N 1
ATOM 1247 C CA . TYR A 1 157 ? -19.245 10.067 29.260 1.00 83.69 157 TYR A CA 1
ATOM 1248 C C . TYR A 1 157 ? -19.297 11.444 29.920 1.00 83.69 157 TYR A C 1
ATOM 1250 O O . TYR A 1 157 ? -19.032 12.430 29.239 1.00 83.69 157 TYR A O 1
ATOM 1258 N N . ASP A 1 158 ? -19.568 11.508 31.227 1.00 85.12 158 ASP A N 1
ATOM 1259 C CA . ASP A 1 158 ? -19.599 12.766 31.987 1.00 85.12 158 ASP A CA 1
ATOM 1260 C C . ASP A 1 158 ? -18.233 13.481 32.014 1.00 85.12 158 ASP A C 1
ATOM 1262 O O . ASP A 1 158 ? -18.169 14.692 32.219 1.00 85.12 158 ASP A O 1
ATOM 1266 N N . PHE A 1 159 ? -17.136 12.753 31.771 1.00 83.06 159 PHE A N 1
ATOM 1267 C CA . PHE A 1 159 ? -15.777 13.304 31.740 1.00 83.06 159 PHE A CA 1
ATOM 1268 C C . PHE A 1 159 ? -15.291 13.720 30.343 1.00 83.06 159 PHE A C 1
ATOM 1270 O O . PHE A 1 159 ? -14.206 14.299 30.231 1.00 83.06 159 PHE A O 1
ATOM 1277 N N . GLN A 1 160 ? -16.056 13.436 29.285 1.00 82.38 160 GLN A N 1
ATOM 1278 C CA . GLN A 1 160 ? -15.678 13.740 27.905 1.00 82.38 160 GLN A CA 1
ATOM 1279 C C . GLN A 1 160 ? -16.382 15.013 27.415 1.00 82.38 160 GLN A C 1
ATOM 1281 O O . GLN A 1 160 ? -17.569 15.215 27.674 1.00 82.38 160 GLN A O 1
ATOM 1286 N N . GLU A 1 161 ? -15.683 15.878 26.673 1.00 83.31 161 GLU A N 1
ATOM 1287 C CA . GLU A 1 161 ? -16.319 17.091 26.158 1.00 83.31 161 GLU A CA 1
ATOM 1288 C C . GLU A 1 161 ? -17.374 16.766 25.089 1.00 83.31 161 GLU A C 1
ATOM 1290 O O . GLU A 1 161 ? -17.224 15.873 24.245 1.00 83.31 161 GLU A O 1
ATOM 1295 N N . SER A 1 162 ? -18.467 17.533 25.103 1.00 80.06 162 SER A N 1
ATOM 1296 C CA . SER A 1 162 ? -19.555 17.378 24.137 1.00 80.06 162 SER A CA 1
ATOM 1297 C C . SER A 1 162 ? -19.042 17.569 22.706 1.00 80.06 162 SER A C 1
ATOM 1299 O O . SER A 1 162 ? -18.593 18.645 22.329 1.00 80.06 162 SER A O 1
ATOM 1301 N N . GLY A 1 163 ? -19.134 16.518 21.888 1.00 83.88 163 GLY A N 1
ATOM 1302 C CA . GLY A 1 163 ? -18.706 16.529 20.483 1.00 83.88 163 GLY A CA 1
ATOM 1303 C C . GLY A 1 163 ? -17.242 16.142 20.239 1.00 83.88 163 GLY A C 1
ATOM 1304 O O . GLY A 1 163 ? -16.923 15.735 19.118 1.00 83.88 163 GLY A O 1
ATOM 1305 N N . GLU A 1 164 ? -16.386 16.157 21.266 1.00 84.94 164 GLU A N 1
ATOM 1306 C CA . GLU A 1 164 ? -14.976 15.741 21.178 1.00 84.94 164 GLU A CA 1
ATOM 1307 C C . GLU A 1 164 ? -14.866 14.294 20.691 1.00 84.94 164 GLU A C 1
ATOM 1309 O O . GLU A 1 164 ? -14.132 13.978 19.758 1.00 84.94 164 GLU A O 1
ATOM 1314 N N . LEU A 1 165 ? -15.687 13.416 21.260 1.00 84.44 165 LEU A N 1
ATOM 1315 C CA . LEU A 1 165 ? -15.707 11.995 20.950 1.00 84.44 165 LEU A CA 1
ATOM 1316 C C . LEU A 1 165 ? -16.026 11.702 19.475 1.00 84.44 165 LEU A C 1
ATOM 1318 O O . LEU A 1 165 ? -15.362 10.891 18.828 1.00 84.44 165 LEU A O 1
ATOM 1322 N N . THR A 1 166 ? -17.025 12.387 18.917 1.00 87.38 166 THR A N 1
ATOM 1323 C CA . THR A 1 166 ? -17.415 12.231 17.508 1.00 87.38 166 THR A CA 1
ATOM 1324 C C . THR A 1 166 ? -16.320 12.751 16.578 1.00 87.38 166 THR A C 1
ATOM 1326 O O . THR A 1 166 ? -16.007 12.106 15.572 1.00 87.38 166 THR A O 1
ATOM 1329 N N . ALA A 1 167 ? -15.710 13.890 16.922 1.00 89.50 167 ALA A N 1
ATOM 1330 C CA . ALA A 1 167 ? -14.600 14.463 16.168 1.00 89.50 167 ALA A CA 1
ATOM 1331 C C . ALA A 1 167 ? -13.362 13.551 16.199 1.00 89.50 167 ALA A C 1
ATOM 1333 O O . ALA A 1 167 ? -12.744 13.308 15.157 1.00 89.50 167 ALA A O 1
ATOM 1334 N N . ARG A 1 168 ? -13.048 12.981 17.366 1.00 86.81 168 ARG A N 1
ATOM 1335 C CA . ARG A 1 168 ? -11.930 12.059 17.578 1.00 86.81 168 ARG A CA 1
ATOM 1336 C C . ARG A 1 168 ? -12.100 10.774 16.780 1.00 86.81 168 ARG A C 1
ATOM 1338 O O . ARG A 1 168 ? -11.211 10.410 16.022 1.00 86.81 168 ARG A O 1
ATOM 1345 N N . ILE A 1 169 ? -13.283 10.161 16.819 1.00 88.81 169 ILE A N 1
ATOM 1346 C CA . ILE A 1 169 ? -13.606 8.985 15.996 1.00 88.81 169 ILE A CA 1
ATOM 1347 C C . ILE A 1 169 ? -13.394 9.272 14.511 1.00 88.81 169 ILE A C 1
ATOM 1349 O O . ILE A 1 169 ? -12.781 8.475 13.800 1.00 88.81 169 ILE A O 1
ATOM 1353 N N . ALA A 1 170 ? -13.914 10.396 14.016 1.00 89.56 170 ALA A N 1
ATOM 1354 C CA . ALA A 1 170 ? -13.772 10.749 12.609 1.00 89.56 170 ALA A CA 1
ATOM 1355 C C . ALA A 1 170 ? -12.299 10.947 12.218 1.00 89.56 170 ALA A C 1
ATOM 1357 O O . ALA A 1 170 ? -11.878 10.464 11.165 1.00 89.56 170 ALA A O 1
ATOM 1358 N N . THR A 1 171 ? -11.528 11.613 13.079 1.00 91.69 171 THR A N 1
ATOM 1359 C CA . THR A 1 171 ? -10.117 11.944 12.849 1.00 91.69 171 THR A CA 1
ATOM 1360 C C . THR A 1 171 ? -9.218 10.713 12.941 1.00 91.69 171 THR A C 1
ATOM 1362 O O . THR A 1 171 ? -8.466 10.450 12.005 1.00 91.69 171 THR A O 1
ATOM 1365 N N . ASP A 1 172 ? -9.347 9.901 13.990 1.00 89.56 172 ASP A N 1
ATOM 1366 C CA . ASP A 1 172 ? -8.532 8.701 14.210 1.00 89.56 172 ASP A CA 1
ATOM 1367 C C . ASP A 1 172 ? -8.740 7.673 13.096 1.00 89.56 172 ASP A C 1
ATOM 1369 O O . ASP A 1 172 ? -7.783 7.110 12.563 1.00 89.56 172 ASP A O 1
ATOM 1373 N N . ILE A 1 173 ? -9.995 7.472 12.677 1.00 90.62 173 ILE A N 1
ATOM 1374 C CA . ILE A 1 173 ? -10.313 6.573 11.562 1.00 90.62 173 ILE A CA 1
ATOM 1375 C C . ILE A 1 173 ? -9.724 7.113 10.263 1.00 90.62 173 ILE A C 1
ATOM 1377 O O . ILE A 1 173 ? -9.170 6.339 9.487 1.00 90.62 173 ILE A O 1
ATOM 1381 N N . LYS A 1 174 ? -9.814 8.423 10.015 1.00 91.19 174 LYS A N 1
ATOM 1382 C CA . LYS A 1 174 ? -9.230 9.029 8.816 1.00 91.19 174 LYS A CA 1
ATOM 1383 C C . LYS A 1 174 ? -7.708 8.876 8.801 1.00 91.19 174 LYS A C 1
ATOM 1385 O O . LYS A 1 174 ? -7.163 8.459 7.786 1.00 91.19 174 LYS A O 1
ATOM 1390 N N . ASN A 1 175 ? -7.036 9.138 9.920 1.00 89.81 175 ASN A N 1
ATOM 1391 C CA . ASN A 1 175 ? -5.589 8.960 10.055 1.00 89.81 175 ASN A CA 1
ATOM 1392 C C . ASN A 1 175 ? -5.180 7.498 9.824 1.00 89.81 175 ASN A C 1
ATOM 1394 O O . ASN A 1 175 ? -4.213 7.223 9.114 1.00 89.81 175 ASN A O 1
ATOM 1398 N N . TYR A 1 176 ? -5.959 6.552 10.350 1.00 89.38 176 TYR A N 1
ATOM 1399 C CA . TYR A 1 176 ? -5.772 5.123 10.106 1.00 89.38 176 TYR A CA 1
ATOM 1400 C C . TYR A 1 176 ? -5.946 4.753 8.620 1.00 89.38 176 TYR A C 1
ATOM 1402 O O . TYR A 1 176 ? -5.105 4.055 8.050 1.00 89.38 176 TYR A O 1
ATOM 1410 N N . GLN A 1 177 ? -6.999 5.254 7.963 1.00 91.00 177 GLN A N 1
ATOM 1411 C CA . GLN A 1 177 ? -7.242 5.029 6.531 1.00 91.00 177 GLN A CA 1
ATOM 1412 C C . GLN A 1 177 ? -6.135 5.620 5.655 1.00 91.00 177 GLN A C 1
ATOM 1414 O O . GLN A 1 177 ? -5.708 4.986 4.689 1.00 91.00 177 GLN A O 1
ATOM 1419 N N . ASP A 1 178 ? -5.649 6.810 5.998 1.00 90.12 178 ASP A N 1
ATOM 1420 C CA . ASP A 1 178 ? -4.537 7.458 5.311 1.00 90.12 178 ASP A CA 1
ATOM 1421 C C . ASP A 1 178 ? -3.233 6.662 5.461 1.00 90.12 178 ASP A C 1
ATOM 1423 O O . ASP A 1 178 ? -2.460 6.579 4.505 1.00 90.12 178 ASP A O 1
ATOM 1427 N N . GLY A 1 179 ? -3.009 6.052 6.629 1.00 88.31 179 GLY A N 1
ATOM 1428 C CA . GLY A 1 179 ? -1.832 5.233 6.921 1.00 88.31 179 GLY A CA 1
ATOM 1429 C C . GLY A 1 179 ? -1.772 3.918 6.139 1.00 88.31 179 GLY A C 1
ATOM 1430 O O . GLY A 1 179 ? -0.691 3.531 5.706 1.00 88.31 179 GLY A O 1
ATOM 1431 N N . ILE A 1 180 ? -2.912 3.251 5.921 1.00 88.38 180 ILE A N 1
ATOM 1432 C CA . ILE A 1 180 ? -3.011 1.990 5.143 1.00 88.38 180 ILE A CA 1
ATOM 1433 C C . ILE A 1 180 ? -3.230 2.239 3.646 1.00 88.38 180 ILE A C 1
ATOM 1435 O O . ILE A 1 180 ? -2.983 1.364 2.818 1.00 88.38 180 ILE A O 1
ATOM 1439 N N . GLY A 1 181 ? -3.725 3.422 3.291 1.00 89.12 181 GLY A N 1
ATOM 1440 C CA . GLY A 1 181 ? -4.131 3.758 1.935 1.00 89.12 181 GLY A CA 1
ATOM 1441 C C . GLY A 1 181 ? -2.976 3.913 0.939 1.00 89.12 181 GLY A C 1
ATOM 1442 O O . GLY A 1 181 ? -1.870 3.405 1.125 1.00 89.12 181 GLY A O 1
ATOM 1443 N N . PRO A 1 182 ? -3.191 4.662 -0.154 1.00 89.88 182 PRO A N 1
ATOM 1444 C CA . PRO A 1 182 ? -2.202 4.806 -1.227 1.00 89.88 182 PRO A CA 1
ATOM 1445 C C . PRO A 1 182 ? -0.829 5.335 -0.782 1.00 89.88 182 PRO A C 1
ATOM 1447 O O . PRO A 1 182 ? 0.175 5.054 -1.444 1.00 89.88 182 PRO A O 1
ATOM 1450 N N . LYS A 1 183 ? -0.777 6.079 0.336 1.00 90.88 183 LYS A N 1
ATOM 1451 C CA . LYS A 1 183 ? 0.461 6.580 0.954 1.00 90.88 183 LYS A CA 1
ATOM 1452 C C . LYS A 1 183 ? 1.372 5.436 1.403 1.00 90.88 183 LYS A C 1
ATOM 1454 O O . LYS A 1 183 ? 2.579 5.527 1.208 1.00 90.88 183 LYS A O 1
ATOM 1459 N N . PHE A 1 184 ? 0.801 4.343 1.913 1.00 90.56 184 PHE A N 1
ATOM 1460 C CA . PHE A 1 184 ? 1.556 3.153 2.297 1.00 90.56 184 PHE A CA 1
ATOM 1461 C C . PHE A 1 184 ? 2.351 2.607 1.112 1.00 90.56 184 PHE A C 1
ATOM 1463 O O . PHE A 1 184 ? 3.565 2.464 1.197 1.00 90.56 184 PHE A O 1
ATOM 1470 N N . GLY A 1 185 ? 1.692 2.406 -0.034 1.00 90.81 185 GLY A N 1
ATOM 1471 C CA . GLY A 1 185 ? 2.363 1.970 -1.261 1.00 90.81 185 GLY A CA 1
ATOM 1472 C C . GLY A 1 185 ? 3.447 2.951 -1.706 1.00 90.81 185 GLY A C 1
ATOM 1473 O O . GLY A 1 185 ? 4.550 2.538 -2.038 1.00 90.81 185 GLY A O 1
ATOM 1474 N N . MET A 1 186 ? 3.184 4.258 -1.636 1.00 91.88 186 MET A N 1
ATOM 1475 C CA . MET A 1 186 ? 4.170 5.273 -2.023 1.00 91.88 186 MET A CA 1
ATOM 1476 C C . MET A 1 186 ? 5.498 5.136 -1.258 1.00 91.88 186 MET A C 1
ATOM 1478 O O . MET A 1 186 ? 6.554 5.305 -1.859 1.00 91.88 186 MET A O 1
ATOM 1482 N N . ILE A 1 187 ? 5.471 4.747 0.022 1.00 92.81 187 ILE A N 1
ATOM 1483 C CA . ILE A 1 187 ? 6.692 4.487 0.804 1.00 92.81 187 ILE A CA 1
ATOM 1484 C C . ILE A 1 187 ? 7.508 3.345 0.181 1.00 92.81 187 ILE A C 1
ATOM 1486 O O . ILE A 1 187 ? 8.707 3.498 -0.035 1.00 92.81 187 ILE A O 1
ATOM 1490 N N . PHE A 1 188 ? 6.870 2.227 -0.177 1.00 92.75 188 PHE A N 1
ATOM 1491 C CA . PHE A 1 188 ? 7.557 1.110 -0.841 1.00 92.75 188 PHE A CA 1
ATOM 1492 C C . PHE A 1 188 ? 8.080 1.485 -2.225 1.00 92.75 188 PHE A C 1
ATOM 1494 O O . PHE A 1 188 ? 9.161 1.047 -2.608 1.00 92.75 188 PHE A O 1
ATOM 1501 N N . GLN A 1 189 ? 7.335 2.307 -2.969 1.00 94.00 189 GLN A N 1
ATOM 1502 C CA . GLN A 1 189 ? 7.794 2.833 -4.252 1.00 94.00 189 GLN A CA 1
ATOM 1503 C C . GLN A 1 189 ? 9.069 3.670 -4.087 1.00 94.00 189 GLN A C 1
ATOM 1505 O O . GLN A 1 189 ? 10.013 3.483 -4.846 1.00 94.00 189 GLN A O 1
ATOM 1510 N N . ILE A 1 190 ? 9.106 4.562 -3.092 1.00 93.12 190 ILE A N 1
ATOM 1511 C CA . ILE A 1 190 ? 10.271 5.411 -2.812 1.00 93.12 190 ILE A CA 1
ATOM 1512 C C . ILE A 1 190 ? 11.465 4.553 -2.393 1.00 93.12 190 ILE A C 1
ATOM 1514 O O . ILE A 1 190 ? 12.554 4.731 -2.924 1.00 93.12 190 ILE A O 1
ATOM 1518 N N . ILE A 1 191 ? 11.265 3.583 -1.497 1.00 93.19 191 ILE A N 1
ATOM 1519 C CA . ILE A 1 191 ? 12.333 2.661 -1.082 1.00 93.19 191 ILE A CA 1
ATOM 1520 C C . ILE A 1 191 ? 12.896 1.913 -2.295 1.00 93.19 191 ILE A C 1
ATOM 1522 O O . ILE A 1 191 ? 14.107 1.845 -2.469 1.00 93.19 191 ILE A O 1
ATOM 1526 N N . SER A 1 192 ? 12.021 1.405 -3.163 1.00 93.06 192 SER A N 1
ATOM 1527 C CA . SER A 1 192 ? 12.422 0.688 -4.375 1.00 93.06 192 SER A CA 1
ATOM 1528 C C . SER A 1 192 ? 13.054 1.571 -5.451 1.00 93.06 192 SER A C 1
ATOM 1530 O O . SER A 1 192 ? 13.665 1.033 -6.364 1.00 93.06 192 SER A O 1
ATOM 1532 N N . MET A 1 193 ? 12.843 2.884 -5.405 1.00 93.50 193 MET A N 1
ATOM 1533 C CA . MET A 1 193 ? 13.485 3.841 -6.307 1.00 93.50 193 MET A CA 1
ATOM 1534 C C . MET A 1 193 ? 14.904 4.188 -5.837 1.00 93.50 193 MET A C 1
ATOM 1536 O O . MET A 1 193 ? 15.748 4.533 -6.657 1.00 93.50 193 MET A O 1
ATOM 1540 N N . VAL A 1 194 ? 15.139 4.165 -4.521 1.00 91.25 194 VAL A N 1
ATOM 1541 C CA . VAL A 1 194 ? 16.427 4.525 -3.905 1.00 91.25 194 VAL A CA 1
ATOM 1542 C C . VAL A 1 194 ? 17.433 3.373 -3.950 1.00 91.25 194 VAL A C 1
ATOM 1544 O O . VAL A 1 194 ? 18.633 3.630 -4.015 1.00 91.25 194 VAL A O 1
ATOM 1547 N N . ILE A 1 195 ? 16.946 2.132 -3.872 1.00 84.31 195 ILE A N 1
ATOM 1548 C CA . ILE A 1 195 ? 17.742 0.901 -4.008 1.00 84.31 195 ILE A CA 1
ATOM 1549 C C . ILE A 1 195 ? 18.076 0.658 -5.478 1.00 84.31 195 ILE A C 1
ATOM 1551 O O . ILE A 1 195 ? 19.259 0.356 -5.751 1.00 84.31 195 ILE A O 1
#

Sequence (195 aa):
MLSDPVDTFNIFNVTPDPDELSTKNKLHDTEGNVSVIKLFKYSDWIDMILVLVGLISSLGNGVMQPLMMLLMGDLVNSYIYTPGDNTIIDEEVNHMIVEGVKESVNKVVVKMVYFGVISMVLSFLRTFSLFVVSQREGIRVRRLYFKSLLRQDATWYDFQESGELTARIATDIKNYQDGIGPKFGMIFQIISMVI

Radius of gyration: 32.42 Å; chains: 1; bounding box: 58×38×120 Å

Foldseek 3Di:
DDDPPVVVVVVVCPPPDPVVLLVVLDPDPPPDDDDPVVLCVPPDPLLVVLLVLLQVLLLLLLLLVVVLVVLVVQLVVLVVPPPPDPDPDDPVNVVVSVVSSVVSNVVSVVVSVVSVVSSVVSLCSNQVSQLVSLVVSLVVVLVVVVVVVVVDDPSSVVSDDDCPSVVCSVVVSVVSSCCSHSVVSNVSSNVSNVD

InterPro domains:
  IPR011527 ABC transporter type 1, transmembrane domain [PF00664] (52-195)
  IPR011527 ABC transporter type 1, transmembrane domain [PS50929] (52-195)
  IPR036640 ABC transporter type 1, transmembrane domain superfamily [G3DSA:1.20.1560.10] (30-195)
  IPR036640 ABC transporter type 1, transmembrane domain superfamily [SSF90123] (39-195)
  IPR039421 Type 1 protein exporter [PTHR24222] (24-194)